Protein AF-A0A445FUH7-F1 (afdb_monomer)

Sequence (265 aa):
MLSCPNKAFVGMSVNPLSYDAVVILGDRCPAYLALNRFLNILQNVFLHDAFVTTLRKAEQFLWASSEMDSFRDMVKNLIEAQKWAEGIRGCVTKIELWLCHRDSNDKKVNLEFIDELLKFTPAPCNEPLYHKLKDYAEEARLLIQDIDTALSMSSNMSELELLYSKACGLPIYMKEIVVLNGLADFIPSLSPSGLWTAVASYGTPNGWAGEVEDFPTHIYVFLTRDRTHRVKVASHRPTSHPTGSPRVHPLPPPQATTTSTTVLK

Foldseek 3Di:
DDDDPDADAPPDDDDPVPDPDHDHDDDPPVVVVLLVVLVVQQADEDDLVVLVVSLVVLVVCVPDDPVCVVSVVSSVLSVVLNVLLVLLVVLVVLQVVCVVPVDLPRQAAELVSLCVSLVDVVRSGNYPSNVVSVVLSVVLVVLVVLLVVCVVVVHDLVSLVVSLVVQSVGSYDDVSNVVSVQVVQQPFDADPVNQKTKGKDFPDPPDDPDDPDPGWIWIWMATPPPRPPTDGFWIDDDDPDPDDDIRGDDRDPDDDDPPPPDDDD

Organism: Glycine soja (NCBI:txid3848)

Radius of gyration: 32.64 Å; Cα contacts (8 Å, |Δi|>4): 235; chains: 1; bounding box: 81×46×110 Å

pLDDT: mean 70.57, std 20.43, range [26.31, 97.12]

Solvent-accessible surface area (backbone atoms only — not comparable to full-atom values): 16415 Å² total; per-residue (Å²): 141,81,83,79,82,89,80,73,76,90,87,60,99,69,72,78,88,80,55,99,74,86,70,87,81,86,86,73,69,66,56,64,65,49,53,54,57,54,57,49,54,38,70,35,74,66,45,70,69,60,50,54,57,47,48,60,60,52,57,74,52,65,83,56,62,82,89,38,49,71,53,49,56,45,48,50,50,52,54,52,25,49,54,47,44,53,48,51,49,51,52,46,52,51,35,52,50,37,69,74,45,81,53,90,78,64,77,58,47,50,48,69,62,51,47,69,66,66,69,50,83,74,61,71,40,37,44,85,60,50,64,60,47,48,53,56,50,50,56,53,50,53,50,51,51,53,50,53,47,38,64,72,68,65,55,56,68,70,60,52,52,52,52,44,53,53,52,71,71,44,46,52,41,58,74,64,56,56,57,49,47,56,56,57,45,46,60,57,48,61,41,98,82,61,54,34,29,34,30,56,40,70,77,54,98,82,66,87,90,84,72,98,64,88,68,46,43,27,33,34,34,22,34,53,90,78,62,46,76,72,39,80,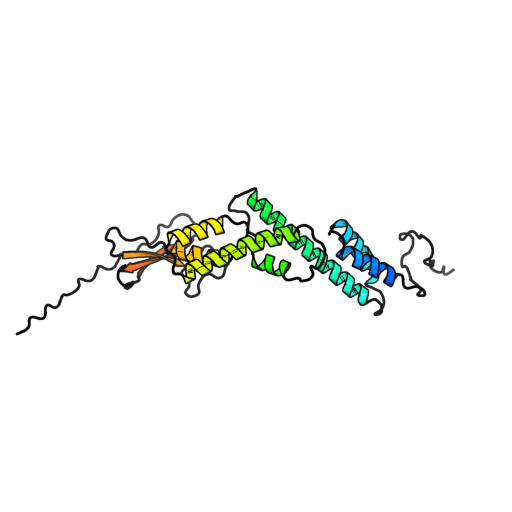34,35,53,48,67,84,60,103,57,101,78,77,80,73,62,74,56,85,78,80,78,82,77,78,80,79,78,78,79,80,79,87,128

Structure (mmCIF, N/CA/C/O backbone):
data_AF-A0A445FUH7-F1
#
_entry.id   AF-A0A445FUH7-F1
#
loop_
_atom_site.group_PDB
_atom_site.id
_atom_site.type_symbol
_atom_site.label_atom_id
_atom_site.label_alt_id
_atom_site.label_comp_id
_atom_site.label_asym_id
_atom_site.label_entity_id
_atom_site.label_seq_id
_atom_site.pdbx_PDB_ins_code
_atom_site.Cartn_x
_atom_site.Cartn_y
_atom_site.Cartn_z
_atom_site.occupancy
_atom_site.B_iso_or_equiv
_atom_site.auth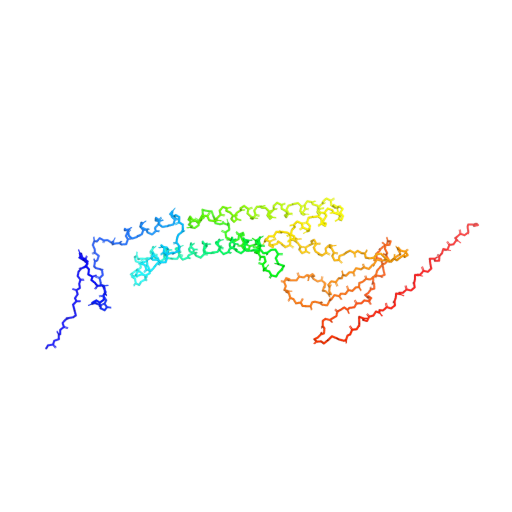_seq_id
_atom_site.auth_comp_id
_atom_site.auth_asym_id
_atom_site.auth_atom_id
_atom_site.pdbx_PDB_model_num
ATOM 1 N N . MET A 1 1 ? 55.354 -8.169 -38.298 1.00 32.78 1 MET A N 1
ATOM 2 C CA . MET A 1 1 ? 53.910 -8.478 -38.300 1.00 32.78 1 MET A CA 1
ATOM 3 C C . MET A 1 1 ? 53.320 -7.983 -36.991 1.00 32.78 1 MET A C 1
ATOM 5 O O . MET A 1 1 ? 53.538 -8.615 -35.971 1.00 32.78 1 MET A O 1
ATOM 9 N N . LEU A 1 2 ? 52.635 -6.843 -36.999 1.00 26.45 2 LEU A N 1
ATOM 10 C CA . LEU A 1 2 ? 51.754 -6.424 -35.908 1.00 26.45 2 LEU A CA 1
ATOM 11 C C . LEU A 1 2 ? 50.401 -6.183 -36.570 1.00 26.45 2 LEU A C 1
ATOM 13 O O . LEU A 1 2 ? 50.238 -5.232 -37.330 1.00 26.45 2 LEU A O 1
ATOM 17 N N . SER A 1 3 ? 49.503 -7.152 -36.408 1.00 26.31 3 SER A N 1
ATOM 18 C CA . SER A 1 3 ? 48.167 -7.135 -36.996 1.00 26.31 3 SER A CA 1
ATOM 19 C C . SER A 1 3 ? 47.329 -6.089 -36.269 1.00 26.31 3 SER A C 1
ATOM 21 O O . SER A 1 3 ? 47.152 -6.177 -35.056 1.00 26.31 3 SER A O 1
ATOM 23 N N . CYS A 1 4 ? 46.826 -5.094 -36.996 1.00 29.64 4 CYS A N 1
ATOM 24 C CA . CYS A 1 4 ? 45.852 -4.141 -36.473 1.00 29.64 4 CYS A CA 1
ATOM 25 C C . CYS A 1 4 ? 44.574 -4.885 -36.030 1.00 29.64 4 CYS A C 1
ATOM 27 O O . CYS A 1 4 ? 44.131 -5.777 -36.757 1.00 29.64 4 CYS A O 1
ATOM 29 N N . PRO A 1 5 ? 43.951 -4.533 -34.889 1.00 38.66 5 PRO A N 1
ATOM 30 C CA . PRO A 1 5 ? 42.655 -5.089 -34.521 1.00 38.66 5 PRO A CA 1
ATOM 31 C C . PRO A 1 5 ? 41.564 -4.556 -35.460 1.00 38.66 5 PRO A C 1
ATOM 33 O O . PRO A 1 5 ? 41.545 -3.372 -35.814 1.00 38.66 5 PRO A O 1
ATOM 36 N N . ASN A 1 6 ? 40.665 -5.449 -35.876 1.00 33.75 6 ASN A N 1
ATOM 37 C CA . ASN A 1 6 ? 39.559 -5.164 -36.787 1.00 33.75 6 ASN A CA 1
ATOM 38 C C . ASN A 1 6 ? 38.619 -4.104 -36.186 1.00 33.75 6 ASN A C 1
ATOM 40 O O . ASN A 1 6 ? 37.948 -4.361 -35.189 1.00 33.75 6 ASN A O 1
ATOM 44 N N . LYS A 1 7 ? 38.544 -2.921 -36.805 1.00 36.75 7 LYS A N 1
ATOM 45 C CA . LYS A 1 7 ? 37.578 -1.865 -36.459 1.00 36.75 7 LYS A CA 1
ATOM 46 C C . LYS A 1 7 ? 36.356 -1.980 -37.372 1.00 36.75 7 LYS A C 1
ATOM 48 O O . LYS A 1 7 ? 36.509 -1.961 -38.591 1.00 36.75 7 LYS A O 1
ATOM 53 N N . ALA A 1 8 ? 35.159 -2.085 -36.797 1.00 39.78 8 ALA A N 1
ATOM 54 C CA . ALA A 1 8 ? 33.901 -2.088 -37.545 1.00 39.78 8 ALA A CA 1
ATOM 55 C C . ALA A 1 8 ? 33.258 -0.690 -37.570 1.00 39.78 8 ALA A C 1
ATOM 57 O O . ALA A 1 8 ? 33.237 0.011 -36.560 1.00 39.78 8 ALA A O 1
ATOM 58 N N . PHE A 1 9 ? 32.708 -0.313 -38.726 1.00 34.84 9 PHE A N 1
ATOM 59 C CA . PHE A 1 9 ? 31.889 0.884 -38.927 1.00 34.84 9 PHE A CA 1
ATOM 60 C C . PHE A 1 9 ? 30.408 0.527 -38.735 1.00 34.84 9 PHE A C 1
ATOM 62 O O . PHE A 1 9 ? 29.899 -0.388 -39.386 1.00 34.84 9 PHE A O 1
ATOM 69 N N . VAL A 1 10 ? 29.689 1.243 -37.867 1.00 42.12 10 VAL A N 1
ATOM 70 C CA . VAL A 1 10 ? 28.257 0.989 -37.638 1.00 42.12 10 VAL A CA 1
ATOM 71 C C . VAL A 1 10 ? 27.417 1.704 -38.700 1.00 42.12 10 VAL A C 1
ATOM 73 O O . VAL A 1 10 ? 27.041 2.862 -38.560 1.00 42.12 10 VAL A O 1
ATOM 76 N N . GLY A 1 11 ? 27.126 0.961 -39.767 1.00 33.16 11 GLY A N 1
ATOM 77 C CA . GLY A 1 11 ? 26.044 1.199 -40.732 1.00 33.16 11 GLY A CA 1
ATOM 78 C C . GLY A 1 11 ? 25.427 -0.104 -41.267 1.00 33.16 11 GLY A C 1
ATOM 79 O O . GLY A 1 11 ? 24.515 -0.068 -42.086 1.00 33.16 11 GLY A O 1
ATOM 80 N N . MET A 1 12 ? 25.903 -1.264 -40.804 1.00 32.22 12 MET A N 1
ATOM 81 C CA . MET A 1 12 ? 25.420 -2.587 -41.200 1.00 32.22 12 MET A CA 1
ATOM 82 C C . MET A 1 12 ? 25.186 -3.443 -39.953 1.00 32.22 12 MET A C 1
ATOM 84 O O . MET A 1 12 ? 25.828 -3.237 -38.927 1.00 32.22 12 MET A O 1
ATOM 88 N N . SER A 1 13 ? 24.240 -4.379 -40.030 1.00 39.88 13 SER A N 1
ATOM 89 C CA . SER A 1 13 ? 23.988 -5.389 -38.998 1.00 39.88 13 SER A CA 1
ATOM 90 C C . SER A 1 13 ? 25.266 -6.202 -38.763 1.00 39.88 13 SER A C 1
ATOM 92 O O . SER A 1 13 ? 25.654 -6.997 -39.615 1.00 39.88 13 SER A O 1
ATOM 94 N N . VAL A 1 14 ? 25.951 -5.964 -37.642 1.00 46.69 14 VAL A N 1
ATOM 95 C CA . VAL A 1 14 ? 27.158 -6.706 -37.252 1.00 46.69 14 VAL A CA 1
ATOM 96 C C . VAL A 1 14 ? 26.865 -7.536 -36.012 1.00 46.69 14 VAL A C 1
ATOM 98 O O . VAL A 1 14 ? 26.220 -7.064 -35.076 1.00 46.69 14 VAL A O 1
ATOM 101 N N . ASN A 1 15 ? 27.333 -8.784 -36.024 1.00 43.91 15 ASN A N 1
ATOM 102 C CA . ASN A 1 15 ? 27.170 -9.728 -34.929 1.00 43.91 15 ASN A CA 1
ATOM 103 C C . ASN A 1 15 ? 28.066 -9.299 -33.744 1.00 43.91 15 ASN A C 1
ATOM 105 O O . ASN A 1 15 ? 29.285 -9.266 -33.899 1.00 43.91 15 ASN A O 1
ATOM 109 N N . PRO A 1 16 ? 27.512 -8.955 -32.570 1.00 45.50 16 PRO A N 1
ATOM 110 C CA . PRO A 1 16 ? 28.278 -8.367 -31.468 1.00 45.50 16 PRO A CA 1
ATOM 111 C C . PRO A 1 16 ? 29.260 -9.333 -30.781 1.00 45.50 16 PRO A C 1
ATOM 113 O O . PRO A 1 16 ? 30.048 -8.897 -29.953 1.00 45.50 16 PRO A O 1
ATOM 116 N N . LEU A 1 17 ? 29.252 -10.626 -31.128 1.00 45.75 17 LEU A N 1
ATOM 117 C CA . LEU A 1 17 ? 30.172 -11.632 -30.580 1.00 45.75 17 LEU A CA 1
ATOM 118 C C . LEU A 1 17 ? 31.562 -11.649 -31.242 1.00 45.75 17 LEU A C 1
ATOM 120 O O . LEU A 1 17 ? 32.430 -12.393 -30.797 1.00 45.75 17 LEU A O 1
ATOM 124 N N . SER A 1 18 ? 31.787 -10.881 -32.312 1.00 45.84 18 SER A N 1
ATOM 125 C CA . SER A 1 18 ? 33.052 -10.907 -33.065 1.00 45.84 18 SER A CA 1
ATOM 126 C C . SER A 1 18 ? 34.038 -9.788 -32.713 1.00 45.84 18 SER A C 1
ATOM 128 O O . SER A 1 18 ? 35.056 -9.662 -33.393 1.00 45.84 18 SER A O 1
ATOM 130 N N . TYR A 1 19 ? 33.747 -8.955 -31.707 1.00 53.31 19 TYR A N 1
ATOM 131 C CA . TYR A 1 19 ? 34.574 -7.794 -31.362 1.00 53.31 19 TYR A CA 1
ATOM 132 C C . TYR A 1 19 ? 34.666 -7.580 -29.850 1.00 53.31 19 TYR A C 1
ATOM 134 O O . TYR A 1 19 ? 33.660 -7.659 -29.150 1.00 53.31 19 TYR A O 1
ATOM 142 N N . ASP A 1 20 ? 35.861 -7.220 -29.375 1.00 44.16 20 ASP A N 1
ATOM 143 C CA . ASP A 1 20 ? 36.126 -6.927 -27.958 1.00 44.16 20 ASP A CA 1
ATOM 144 C C . ASP A 1 20 ? 35.637 -5.529 -27.529 1.00 44.16 20 ASP A C 1
ATOM 146 O O . ASP A 1 20 ? 35.441 -5.268 -26.344 1.00 44.16 20 ASP A O 1
ATOM 150 N N . ALA A 1 21 ? 35.433 -4.612 -28.485 1.00 40.56 21 ALA A N 1
ATOM 151 C CA . ALA A 1 21 ? 34.893 -3.274 -28.243 1.00 40.56 21 ALA A CA 1
ATOM 152 C C . ALA A 1 21 ? 34.224 -2.692 -29.501 1.00 40.56 21 ALA A C 1
ATOM 154 O O . ALA A 1 21 ? 34.712 -2.867 -30.619 1.00 40.56 21 ALA A O 1
ATOM 155 N N . VAL A 1 22 ? 33.132 -1.942 -29.312 1.00 47.84 22 VAL A N 1
ATOM 156 C CA . VAL A 1 22 ? 32.422 -1.212 -30.376 1.00 47.84 22 VAL A CA 1
ATOM 157 C C . VAL A 1 22 ? 32.612 0.289 -30.161 1.00 47.84 22 VAL A C 1
ATOM 159 O O . VAL A 1 22 ? 32.253 0.817 -29.112 1.00 47.84 22 VAL A O 1
ATOM 162 N N . VAL A 1 23 ? 33.171 0.985 -31.156 1.00 46.88 23 VAL A N 1
ATOM 163 C CA . VAL A 1 23 ? 33.372 2.443 -31.133 1.00 46.88 23 VAL A CA 1
ATOM 164 C C . VAL A 1 23 ? 32.327 3.099 -32.033 1.00 46.88 23 VAL A C 1
ATOM 166 O O . VAL A 1 23 ? 32.324 2.877 -33.242 1.00 46.88 23 VAL A O 1
ATOM 169 N N . ILE A 1 24 ? 31.439 3.909 -31.455 1.00 51.75 24 ILE A N 1
ATOM 170 C CA . ILE A 1 24 ? 30.448 4.690 -32.207 1.00 51.75 24 ILE A CA 1
ATOM 171 C C . ILE A 1 24 ? 31.088 6.038 -32.558 1.00 51.75 24 ILE A C 1
ATOM 173 O O . ILE A 1 24 ? 31.272 6.881 -31.684 1.00 51.75 24 ILE A O 1
ATOM 177 N N . LEU A 1 25 ? 31.453 6.235 -33.827 1.00 42.78 25 LEU A N 1
ATOM 178 C CA . LEU A 1 25 ? 31.923 7.530 -34.329 1.00 42.78 25 LEU A CA 1
ATOM 179 C C . LEU A 1 25 ? 30.712 8.408 -34.664 1.00 42.78 25 LEU A C 1
ATOM 181 O O . LEU A 1 25 ? 29.823 8.001 -35.413 1.00 42.78 25 LEU A O 1
ATOM 185 N N . GLY A 1 26 ? 30.655 9.578 -34.030 1.00 49.84 26 GLY A N 1
ATOM 186 C CA . GLY A 1 26 ? 29.539 10.509 -34.104 1.00 49.84 26 GLY A CA 1
ATOM 187 C C . GLY A 1 26 ? 29.426 11.174 -35.470 1.00 49.84 26 GLY A C 1
ATOM 188 O O . GLY A 1 26 ? 30.373 11.793 -35.930 1.00 49.84 26 GLY A O 1
ATOM 189 N N . ASP A 1 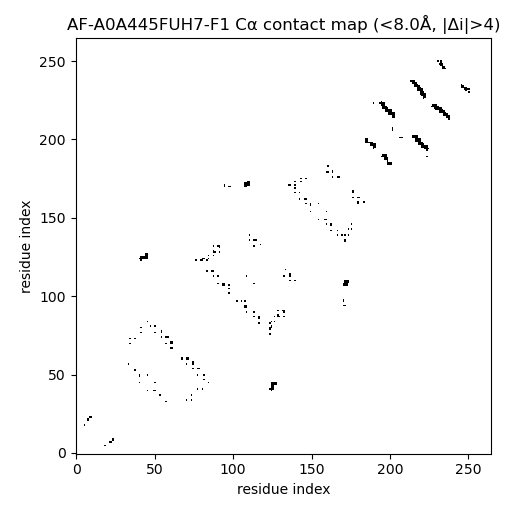27 ? 28.245 11.046 -36.072 1.00 42.41 27 ASP A N 1
ATOM 190 C CA . ASP A 1 27 ? 27.716 12.046 -37.015 1.00 42.41 27 ASP A CA 1
ATOM 191 C C . ASP A 1 27 ? 26.183 11.987 -37.176 1.00 42.41 27 ASP A C 1
ATOM 193 O O . ASP A 1 27 ? 25.562 12.889 -37.729 1.00 42.41 27 ASP A O 1
ATOM 197 N N . ARG A 1 28 ? 25.513 10.974 -36.610 1.00 45.31 28 ARG A N 1
ATOM 198 C CA . ARG A 1 28 ? 24.076 11.016 -36.293 1.00 45.31 28 ARG A CA 1
ATOM 199 C C . ARG A 1 28 ? 23.865 10.286 -34.986 1.00 45.31 28 ARG A C 1
ATOM 201 O O . ARG A 1 28 ? 23.965 9.066 -34.970 1.00 45.31 28 ARG A O 1
ATOM 208 N N . CYS A 1 29 ? 23.635 11.015 -33.898 1.00 49.25 29 CYS A N 1
ATOM 209 C CA . CYS A 1 29 ? 23.605 10.429 -32.563 1.00 49.25 29 CYS A CA 1
ATOM 210 C C . CYS A 1 29 ? 22.457 9.397 -32.465 1.00 49.25 29 CYS A C 1
ATOM 212 O O . CYS A 1 29 ? 21.291 9.799 -32.401 1.00 49.25 29 CYS A O 1
ATOM 214 N N . PRO A 1 30 ? 22.740 8.074 -32.435 1.00 57.22 30 PRO A N 1
ATOM 215 C CA . PRO A 1 30 ? 21.715 7.032 -32.275 1.00 57.22 30 PRO A CA 1
ATOM 216 C C . PRO A 1 30 ? 20.956 7.186 -30.948 1.00 57.22 30 PRO A C 1
ATOM 218 O O . PRO A 1 30 ? 19.861 6.652 -30.773 1.00 57.22 30 PRO A O 1
ATOM 221 N N . ALA A 1 31 ? 21.545 7.970 -30.045 1.00 56.84 31 ALA A N 1
ATOM 222 C CA . ALA A 1 31 ? 21.023 8.406 -28.773 1.00 56.84 31 ALA A CA 1
ATOM 223 C C . ALA A 1 31 ? 19.614 9.019 -28.890 1.00 56.84 31 ALA A C 1
ATOM 225 O O . ALA A 1 31 ? 18.682 8.516 -28.285 1.00 56.84 31 ALA A O 1
ATOM 226 N N . TYR A 1 32 ? 19.359 10.027 -29.726 1.00 60.41 32 TYR A N 1
ATOM 227 C CA . TYR A 1 32 ? 18.033 10.675 -29.717 1.00 60.41 32 TYR A CA 1
ATOM 228 C C . TYR A 1 32 ? 16.876 9.718 -30.085 1.00 60.41 32 TYR A C 1
ATOM 230 O O . TYR A 1 32 ? 15.802 9.743 -29.483 1.00 60.41 32 TYR A O 1
ATOM 238 N N . LEU A 1 33 ? 17.108 8.809 -31.037 1.00 61.94 33 LEU A N 1
ATOM 239 C CA . LEU A 1 33 ? 16.122 7.793 -31.419 1.00 61.94 33 LEU A CA 1
ATOM 240 C C . LEU A 1 33 ? 15.939 6.720 -30.340 1.00 61.94 33 LEU A C 1
ATOM 242 O O . LEU A 1 33 ? 14.825 6.229 -30.146 1.00 61.94 33 LEU A O 1
ATOM 246 N N . ALA A 1 34 ? 17.012 6.354 -29.638 1.00 66.00 34 ALA A N 1
ATOM 247 C CA . ALA A 1 34 ? 16.931 5.453 -28.498 1.00 66.00 34 ALA A CA 1
ATOM 248 C C . ALA A 1 34 ? 16.160 6.115 -27.340 1.00 66.00 34 ALA A C 1
ATOM 250 O O . ALA A 1 34 ? 15.223 5.512 -26.825 1.00 66.00 34 ALA A O 1
ATOM 251 N N . LEU A 1 35 ? 16.447 7.386 -27.043 1.00 67.25 35 LEU A N 1
ATOM 252 C CA . LEU A 1 35 ? 15.776 8.217 -26.037 1.00 67.25 35 LEU A CA 1
ATOM 253 C C . LEU A 1 35 ? 14.253 8.249 -26.246 1.00 67.25 35 LEU A C 1
ATOM 255 O O . LEU A 1 35 ? 13.487 8.013 -25.316 1.00 67.25 35 LEU A O 1
ATOM 259 N N . ASN A 1 36 ? 13.799 8.458 -27.485 1.00 68.81 36 ASN A N 1
ATOM 260 C CA . ASN A 1 36 ? 12.369 8.487 -27.797 1.00 68.81 36 ASN A CA 1
ATOM 261 C C . ASN A 1 36 ? 11.694 7.112 -27.610 1.00 68.81 36 ASN A C 1
ATOM 263 O O . ASN A 1 36 ? 10.582 7.012 -27.095 1.00 68.81 36 ASN A O 1
ATOM 267 N N . ARG A 1 37 ? 12.381 6.019 -27.974 1.00 71.06 37 ARG A N 1
ATOM 268 C CA . ARG A 1 37 ? 11.881 4.654 -27.726 1.00 71.06 37 ARG A CA 1
ATOM 269 C C . ARG A 1 37 ? 11.769 4.344 -26.235 1.00 71.06 37 ARG A C 1
ATOM 271 O O . ARG A 1 37 ? 10.839 3.650 -25.836 1.00 71.06 37 ARG A O 1
ATOM 278 N N . PHE A 1 38 ? 12.691 4.863 -25.433 1.00 74.56 38 PHE A N 1
ATOM 279 C CA . PHE A 1 38 ? 12.685 4.705 -23.985 1.00 74.56 38 PHE A CA 1
ATOM 280 C C . PHE A 1 38 ? 11.565 5.503 -23.315 1.00 74.56 38 PHE A C 1
ATOM 282 O O . PHE A 1 38 ? 10.861 4.950 -22.481 1.00 74.56 38 PHE A O 1
ATOM 289 N N . LEU A 1 39 ? 11.308 6.748 -23.723 1.00 76.56 39 LEU A N 1
ATOM 290 C CA . LEU A 1 39 ? 10.160 7.512 -23.211 1.00 76.56 39 LEU A CA 1
ATOM 291 C C . LEU A 1 39 ? 8.823 6.846 -23.554 1.00 76.56 39 LEU A C 1
ATOM 293 O O . LEU A 1 39 ? 7.909 6.825 -22.732 1.00 76.56 39 LEU A O 1
ATOM 297 N N . ASN A 1 40 ? 8.729 6.241 -24.739 1.00 82.50 40 ASN A N 1
ATOM 298 C CA . ASN A 1 40 ? 7.522 5.543 -25.168 1.00 82.50 40 ASN A CA 1
ATOM 299 C C . ASN A 1 40 ? 7.189 4.336 -24.267 1.00 82.50 40 ASN A C 1
ATOM 301 O O . ASN A 1 40 ? 6.020 4.011 -24.079 1.00 82.50 40 ASN A O 1
ATOM 305 N N . ILE A 1 41 ? 8.183 3.671 -23.658 1.00 86.06 41 ILE A N 1
ATOM 306 C CA . ILE A 1 41 ? 7.894 2.521 -22.785 1.00 86.06 41 ILE A CA 1
ATOM 307 C C . ILE A 1 41 ? 7.205 2.917 -21.479 1.00 86.06 41 ILE A C 1
ATOM 309 O O . ILE A 1 41 ? 6.425 2.131 -20.956 1.00 86.06 41 ILE A O 1
ATOM 313 N N . LEU A 1 42 ? 7.455 4.132 -20.980 1.00 84.12 42 LEU A N 1
ATOM 314 C CA . LEU A 1 42 ? 6.806 4.650 -19.774 1.00 84.12 42 LEU A CA 1
ATOM 315 C C . LEU A 1 42 ? 5.322 4.967 -20.020 1.00 84.12 42 LEU A C 1
ATOM 317 O O . LEU A 1 42 ? 4.513 4.882 -19.099 1.00 84.12 42 LEU A O 1
ATOM 321 N N . GLN A 1 43 ? 4.970 5.312 -21.263 1.00 84.19 43 GLN A N 1
ATOM 322 C CA . GLN A 1 43 ? 3.598 5.619 -21.682 1.00 84.19 43 GLN A CA 1
ATOM 323 C C . GLN A 1 43 ? 2.778 4.355 -21.988 1.00 84.19 43 GLN A C 1
ATOM 325 O O . GLN A 1 43 ? 1.559 4.334 -21.802 1.00 84.19 43 GLN A O 1
ATOM 330 N N . ASN A 1 44 ? 3.441 3.290 -22.442 1.00 86.88 44 ASN A N 1
ATOM 331 C CA . ASN A 1 44 ? 2.810 2.001 -22.708 1.00 86.88 44 ASN A CA 1
ATOM 332 C C . ASN A 1 44 ? 2.509 1.231 -21.421 1.00 86.88 44 ASN A C 1
ATOM 334 O O . ASN A 1 44 ? 3.169 1.421 -20.402 1.00 86.88 44 ASN A O 1
ATOM 338 N N . VAL A 1 45 ? 1.537 0.317 -21.503 1.00 89.06 45 VAL A N 1
ATOM 339 C CA . VAL A 1 45 ? 1.197 -0.608 -20.412 1.00 89.06 45 VAL A CA 1
ATOM 340 C C . VAL A 1 45 ? 2.459 -1.313 -19.914 1.00 89.06 45 VAL A C 1
ATOM 342 O O . VAL A 1 45 ? 3.236 -1.851 -20.709 1.00 89.06 45 VAL A O 1
ATOM 345 N N . PHE A 1 46 ? 2.653 -1.315 -18.598 1.00 90.38 46 PHE A N 1
ATOM 346 C CA . PHE A 1 46 ? 3.817 -1.904 -17.960 1.00 90.38 46 PHE A CA 1
ATOM 347 C C . PHE A 1 46 ? 3.879 -3.412 -18.217 1.00 90.38 46 PHE A C 1
ATOM 349 O O . PHE A 1 46 ? 2.981 -4.178 -17.860 1.00 90.38 46 PHE A O 1
ATOM 356 N N . LEU A 1 47 ? 4.993 -3.839 -18.807 1.00 88.06 47 LEU A N 1
ATOM 357 C CA . LEU A 1 47 ? 5.344 -5.235 -19.027 1.00 88.06 47 LEU A CA 1
ATOM 358 C C . LEU A 1 47 ? 6.778 -5.440 -18.542 1.00 88.06 47 LEU A C 1
ATOM 360 O O . LEU A 1 47 ? 7.701 -4.825 -19.080 1.00 88.06 47 LEU A O 1
ATOM 364 N N . HIS A 1 48 ? 6.965 -6.314 -17.550 1.00 88.06 48 HIS A N 1
ATOM 365 C CA . HIS A 1 48 ? 8.265 -6.538 -16.907 1.00 88.06 48 HIS A CA 1
ATOM 366 C C . HIS A 1 48 ? 9.361 -6.878 -17.931 1.00 88.06 48 HIS A C 1
ATOM 368 O O . HIS A 1 48 ? 10.381 -6.194 -17.993 1.00 88.06 48 HIS A O 1
ATOM 374 N N . ASP A 1 49 ? 9.115 -7.843 -18.821 1.00 88.50 49 ASP A N 1
ATOM 375 C CA . ASP A 1 49 ? 10.092 -8.254 -19.841 1.00 88.50 49 ASP A CA 1
ATOM 376 C C . ASP A 1 49 ? 10.453 -7.122 -20.809 1.00 88.50 49 ASP A C 1
ATOM 378 O O . ASP A 1 49 ? 11.607 -6.993 -21.237 1.00 88.50 49 ASP A O 1
ATOM 382 N N . ALA A 1 50 ? 9.475 -6.274 -21.146 1.00 86.12 50 ALA A N 1
ATOM 383 C CA . ALA A 1 50 ? 9.697 -5.124 -22.010 1.00 86.12 50 ALA A CA 1
ATOM 384 C C . ALA A 1 50 ? 10.583 -4.087 -21.306 1.00 86.12 50 ALA A C 1
ATOM 386 O O . ALA A 1 50 ? 11.530 -3.595 -21.924 1.00 86.12 50 ALA A O 1
ATOM 387 N N . PHE A 1 51 ? 10.338 -3.809 -20.020 1.00 85.94 51 PHE A N 1
ATOM 388 C CA . PHE A 1 51 ? 11.169 -2.924 -19.197 1.00 85.94 51 PHE A CA 1
ATOM 389 C C . PHE A 1 51 ? 12.590 -3.467 -19.036 1.00 85.94 51 PHE A C 1
ATOM 391 O O . PHE A 1 51 ? 13.537 -2.746 -19.333 1.00 85.94 51 PHE A O 1
ATOM 398 N N . VAL A 1 52 ? 12.759 -4.743 -18.678 1.00 86.06 52 VAL A N 1
ATOM 399 C CA . VAL A 1 52 ? 14.076 -5.387 -18.516 1.00 86.06 52 VAL A CA 1
ATOM 400 C C . VAL A 1 52 ? 14.878 -5.363 -19.817 1.00 86.06 52 VAL A C 1
ATOM 402 O O . VAL A 1 52 ? 16.057 -5.004 -19.831 1.00 86.06 52 VAL A O 1
ATOM 405 N N . THR A 1 53 ? 14.243 -5.703 -20.940 1.00 86.19 53 THR A N 1
ATOM 406 C CA . THR A 1 53 ? 14.896 -5.672 -22.259 1.00 86.19 53 THR A CA 1
ATOM 407 C C . THR A 1 53 ? 15.341 -4.259 -22.627 1.00 86.19 53 THR A C 1
ATOM 409 O O . THR A 1 53 ? 16.385 -4.057 -23.248 1.00 86.19 53 THR A O 1
ATOM 412 N N . THR A 1 54 ? 14.529 -3.277 -22.260 1.00 83.56 54 THR A N 1
ATOM 413 C CA . THR A 1 54 ? 14.743 -1.868 -22.568 1.00 83.56 54 THR A CA 1
ATOM 414 C C . THR A 1 54 ? 15.830 -1.263 -21.683 1.00 83.56 54 THR A C 1
ATOM 416 O O . THR A 1 54 ? 16.741 -0.626 -22.206 1.00 83.56 54 THR A O 1
ATOM 419 N N . LEU A 1 55 ? 15.826 -1.567 -20.386 1.00 84.00 55 LEU A N 1
ATOM 420 C CA . LEU A 1 55 ? 16.895 -1.234 -19.446 1.00 84.00 55 LEU A CA 1
ATOM 421 C C . LEU A 1 55 ? 18.239 -1.796 -19.899 1.00 84.00 55 LEU A C 1
ATOM 423 O O . LEU A 1 55 ? 19.186 -1.034 -20.048 1.00 84.00 55 LEU A O 1
ATOM 427 N N . ARG A 1 56 ? 18.306 -3.085 -20.254 1.00 83.31 56 ARG A N 1
ATOM 428 C CA . ARG A 1 56 ? 19.547 -3.706 -20.749 1.00 83.31 56 ARG A CA 1
ATOM 429 C C . ARG A 1 56 ? 20.110 -2.998 -21.983 1.00 83.31 56 ARG A C 1
ATOM 431 O O . ARG A 1 56 ? 21.322 -2.903 -22.145 1.00 83.31 56 ARG A O 1
ATOM 438 N N . LYS A 1 57 ? 19.240 -2.511 -22.875 1.00 80.12 57 LYS A N 1
ATOM 439 C CA . LYS A 1 57 ? 19.656 -1.712 -24.040 1.00 80.12 57 LYS A CA 1
ATOM 440 C C . LYS A 1 57 ? 20.146 -0.327 -23.624 1.00 80.12 57 LYS A C 1
ATOM 442 O O . LYS A 1 57 ? 21.106 0.161 -24.202 1.00 80.12 57 LYS A O 1
ATOM 447 N N . ALA A 1 58 ? 19.494 0.303 -22.650 1.00 76.44 58 ALA A N 1
ATOM 448 C CA . ALA A 1 58 ? 19.855 1.629 -22.161 1.00 76.44 58 ALA A CA 1
ATOM 449 C C . ALA A 1 58 ? 21.181 1.622 -21.372 1.00 76.44 58 ALA A C 1
ATOM 451 O O . ALA A 1 58 ? 21.998 2.526 -21.531 1.00 76.44 58 ALA A O 1
ATOM 452 N N . GLU A 1 59 ? 21.447 0.568 -20.599 1.00 79.56 59 GLU A N 1
ATOM 453 C CA . GLU A 1 59 ? 22.675 0.398 -19.810 1.00 79.56 59 GLU A CA 1
ATOM 454 C C . GLU A 1 59 ? 23.951 0.371 -20.664 1.00 79.56 59 GLU A C 1
ATOM 456 O O . GLU A 1 59 ? 25.014 0.788 -20.206 1.00 79.56 59 GLU A O 1
ATOM 461 N N . GLN A 1 60 ? 23.855 -0.039 -21.933 1.00 75.19 60 GLN A N 1
ATOM 462 C CA . GLN A 1 60 ? 24.985 -0.034 -22.872 1.00 75.19 60 GLN A CA 1
ATOM 463 C C . GLN A 1 60 ? 25.557 1.372 -23.111 1.00 75.19 60 GLN A C 1
ATOM 465 O O . GLN A 1 60 ? 26.710 1.505 -23.515 1.00 75.19 60 GLN A O 1
ATOM 470 N N . PHE A 1 61 ? 24.780 2.422 -22.827 1.00 71.88 61 PHE A N 1
ATOM 471 C CA . PHE A 1 61 ? 25.178 3.817 -23.011 1.00 71.88 61 PHE A CA 1
ATOM 472 C C . PHE A 1 61 ? 25.733 4.469 -21.732 1.00 71.88 61 PHE A C 1
ATOM 474 O O . PHE A 1 61 ? 26.180 5.614 -21.782 1.00 71.88 61 PHE A O 1
ATOM 481 N N . LEU A 1 62 ? 25.768 3.755 -20.598 1.00 70.56 62 LEU A N 1
ATOM 482 C CA . LEU A 1 62 ? 26.217 4.302 -19.309 1.00 70.56 62 LEU A CA 1
ATOM 483 C C . LEU A 1 62 ? 27.710 4.656 -19.267 1.00 70.56 62 LEU A C 1
ATOM 485 O O . LEU A 1 62 ? 28.113 5.473 -18.451 1.00 70.56 62 LEU A O 1
ATOM 489 N N . TRP A 1 63 ? 28.550 4.083 -20.124 1.00 70.12 63 TRP A N 1
ATOM 490 C CA . TRP A 1 63 ? 30.004 4.324 -20.097 1.00 70.12 63 TRP A CA 1
ATOM 491 C C . TRP A 1 63 ? 30.466 5.424 -21.060 1.00 70.12 63 TRP A C 1
ATOM 493 O O . TRP A 1 63 ? 31.662 5.669 -21.196 1.00 70.12 63 TRP A O 1
ATOM 503 N N . ALA A 1 64 ? 29.531 6.074 -21.751 1.00 67.50 64 ALA A N 1
ATOM 504 C CA . ALA A 1 64 ? 29.828 7.110 -22.730 1.00 67.50 64 ALA A CA 1
ATOM 505 C C . ALA A 1 64 ? 30.178 8.462 -22.071 1.00 67.50 64 ALA A C 1
ATOM 507 O O . ALA A 1 64 ? 30.146 8.596 -20.846 1.00 67.50 64 ALA A O 1
ATOM 508 N N . SER A 1 65 ? 30.555 9.457 -22.883 1.00 69.31 65 SER A N 1
ATOM 509 C CA . SER A 1 65 ? 30.940 10.804 -22.429 1.00 69.31 65 SER A CA 1
ATOM 510 C C . SER A 1 65 ? 29.816 11.516 -21.654 1.00 69.31 65 SER A C 1
ATOM 512 O O . SER A 1 65 ? 28.672 11.061 -21.612 1.00 69.31 65 SER A O 1
ATOM 514 N N . SER A 1 66 ? 30.128 12.663 -21.043 1.00 69.94 66 SER A N 1
ATOM 515 C CA . SER A 1 66 ? 29.159 13.518 -20.328 1.00 69.94 66 SER A CA 1
ATOM 516 C C . SER A 1 66 ? 27.987 13.998 -21.199 1.00 69.94 66 SER A C 1
ATOM 518 O O . SER A 1 66 ? 26.941 14.378 -20.691 1.00 69.94 66 SER A O 1
ATOM 520 N N . GLU A 1 67 ? 28.102 13.919 -22.526 1.00 67.25 67 GLU A N 1
ATOM 521 C CA . GLU A 1 67 ? 26.985 14.166 -23.451 1.00 67.25 67 GLU A CA 1
ATOM 522 C C . GLU A 1 67 ? 25.825 13.163 -23.274 1.00 67.25 67 GLU A C 1
ATOM 524 O O . GLU A 1 67 ? 24.706 13.418 -23.719 1.00 67.25 67 GLU A O 1
ATOM 529 N N . MET A 1 68 ? 26.068 12.039 -22.590 1.00 72.31 68 MET A N 1
ATOM 530 C CA . MET A 1 68 ? 25.084 10.988 -22.322 1.00 72.31 68 MET A CA 1
ATOM 531 C C . MET A 1 68 ? 24.466 11.064 -20.920 1.00 72.31 68 MET A C 1
ATOM 533 O O . MET A 1 68 ? 23.824 10.113 -20.483 1.00 72.31 68 MET A O 1
ATOM 537 N N . ASP A 1 69 ? 24.598 12.176 -20.197 1.00 79.56 69 ASP A N 1
ATOM 538 C CA . ASP A 1 69 ? 23.985 12.306 -18.865 1.00 79.56 69 ASP A CA 1
ATOM 539 C C . ASP A 1 69 ? 22.451 12.190 -18.916 1.00 79.56 69 ASP A C 1
ATOM 541 O O . ASP A 1 69 ? 21.854 11.509 -18.084 1.00 79.56 69 ASP A O 1
ATOM 545 N N . SER A 1 70 ? 21.824 12.680 -19.992 1.00 76.00 70 SER A N 1
ATOM 546 C CA . SER A 1 70 ? 20.391 12.467 -20.268 1.00 76.00 70 SER A CA 1
ATOM 547 C C . SER A 1 70 ? 19.987 10.985 -20.346 1.00 76.00 70 SER A C 1
ATOM 549 O O . SER A 1 70 ? 18.868 10.621 -19.980 1.00 76.00 70 SER A O 1
ATOM 551 N N . PHE A 1 71 ? 20.898 10.109 -20.780 1.00 77.31 71 PHE A N 1
ATOM 552 C CA . PHE A 1 71 ? 20.694 8.661 -20.780 1.00 77.31 71 PHE A CA 1
ATOM 553 C C . PHE A 1 71 ? 20.814 8.063 -19.387 1.00 77.31 71 PHE A C 1
ATOM 555 O O . PHE A 1 71 ? 20.047 7.163 -19.053 1.00 77.31 71 PHE A O 1
ATOM 562 N N . ARG A 1 72 ? 21.752 8.551 -18.571 1.00 82.88 72 ARG A N 1
ATOM 563 C CA . ARG A 1 72 ? 21.909 8.097 -17.181 1.00 82.88 72 ARG A CA 1
ATOM 564 C C . ARG A 1 72 ? 20.663 8.435 -16.368 1.00 82.88 72 ARG A C 1
ATOM 566 O O . ARG A 1 72 ? 20.135 7.560 -15.685 1.00 82.88 72 ARG A O 1
ATOM 573 N N . ASP A 1 73 ? 20.159 9.658 -16.513 1.00 83.44 73 ASP A N 1
ATOM 574 C CA . ASP A 1 73 ? 18.915 10.101 -15.876 1.00 83.44 73 ASP A CA 1
ATOM 575 C C . ASP A 1 73 ? 17.725 9.258 -16.337 1.00 83.44 73 ASP A C 1
ATOM 577 O O . ASP A 1 73 ? 16.887 8.840 -15.542 1.00 83.44 73 ASP A O 1
ATOM 581 N N . MET A 1 74 ? 17.678 8.924 -17.624 1.00 82.19 74 MET A N 1
ATOM 582 C CA . MET A 1 74 ? 16.637 8.062 -18.165 1.00 82.19 74 MET A CA 1
ATOM 583 C C . MET A 1 74 ? 16.707 6.622 -17.649 1.00 82.19 74 MET A C 1
ATOM 585 O O . MET A 1 74 ? 15.673 6.060 -17.296 1.00 82.19 74 MET A O 1
ATOM 589 N N . VAL A 1 75 ? 17.898 6.018 -17.590 1.00 85.19 75 VAL A N 1
ATOM 590 C CA . VAL A 1 75 ? 18.097 4.687 -16.993 1.00 85.19 75 VAL A CA 1
ATOM 591 C C . VAL A 1 75 ? 17.635 4.705 -15.540 1.00 85.19 75 VAL A C 1
ATOM 593 O O . VAL A 1 75 ? 16.898 3.814 -15.123 1.00 85.19 75 VAL A O 1
ATOM 596 N N . LYS A 1 76 ? 17.995 5.749 -14.788 1.00 88.50 76 LYS A N 1
ATOM 597 C CA . LYS A 1 76 ? 17.536 5.943 -13.413 1.00 88.50 76 LYS A CA 1
ATOM 598 C C . LYS A 1 76 ? 16.006 5.996 -13.329 1.00 88.50 76 LYS A C 1
ATOM 600 O O . LYS A 1 76 ? 15.429 5.244 -12.547 1.00 88.50 76 LYS A O 1
ATOM 605 N N . ASN A 1 77 ? 15.351 6.782 -14.183 1.00 87.94 77 ASN A N 1
ATOM 606 C CA . ASN A 1 77 ? 13.888 6.870 -14.238 1.00 87.94 77 ASN A CA 1
ATOM 607 C C . ASN A 1 77 ? 13.232 5.526 -14.589 1.00 87.94 77 ASN A C 1
ATOM 609 O O . ASN A 1 77 ? 12.214 5.169 -14.005 1.00 87.94 77 ASN A O 1
ATOM 613 N N . LEU A 1 78 ? 13.811 4.753 -15.516 1.00 88.06 78 LEU A N 1
ATOM 614 C CA . LEU A 1 78 ? 13.314 3.419 -15.869 1.00 88.06 78 LEU A CA 1
ATOM 615 C C . LEU A 1 78 ? 13.434 2.436 -14.697 1.00 88.06 78 LEU A C 1
ATOM 617 O O . LEU A 1 78 ? 12.507 1.665 -14.458 1.00 88.06 78 LEU A O 1
ATOM 621 N N . ILE A 1 79 ? 14.543 2.482 -13.952 1.00 89.62 79 ILE A N 1
ATOM 622 C CA . ILE A 1 79 ? 14.744 1.666 -12.745 1.00 89.62 79 ILE A CA 1
ATOM 623 C C . ILE A 1 79 ? 13.726 2.053 -11.667 1.00 89.62 79 ILE A C 1
ATOM 625 O O . ILE A 1 79 ? 13.136 1.179 -11.033 1.00 89.62 79 ILE A O 1
ATOM 629 N N . GLU A 1 80 ? 13.511 3.349 -11.444 1.00 92.81 80 GLU A N 1
ATOM 630 C CA . GLU A 1 80 ? 12.530 3.846 -10.475 1.00 92.81 80 GLU A CA 1
ATOM 631 C C . GLU A 1 80 ? 11.099 3.453 -10.870 1.00 92.81 80 GLU A C 1
ATOM 633 O O . GLU A 1 80 ? 10.360 2.933 -10.035 1.00 92.81 80 GLU A O 1
ATOM 638 N N . ALA A 1 81 ? 10.735 3.594 -12.147 1.00 92.50 81 ALA A N 1
ATOM 639 C CA . ALA A 1 81 ? 9.433 3.187 -12.667 1.00 92.50 81 ALA A CA 1
ATOM 640 C C . ALA A 1 81 ? 9.209 1.668 -12.582 1.00 92.50 81 ALA A C 1
ATOM 642 O O . ALA A 1 81 ? 8.117 1.231 -12.222 1.00 92.50 81 ALA A O 1
ATOM 643 N N . GLN A 1 82 ? 10.238 0.858 -12.858 1.00 93.06 82 GLN A N 1
ATOM 644 C CA . GLN A 1 82 ? 10.166 -0.594 -12.690 1.00 93.06 82 GLN A CA 1
ATOM 645 C C . GLN A 1 82 ? 9.920 -0.971 -11.227 1.00 93.06 82 GLN A C 1
ATOM 647 O O . GLN A 1 82 ? 8.984 -1.715 -10.939 1.00 93.06 82 GLN A O 1
ATOM 652 N N . LYS A 1 83 ? 10.729 -0.437 -10.303 1.00 94.44 83 LYS A N 1
ATOM 653 C CA . LYS A 1 83 ? 10.577 -0.691 -8.861 1.00 94.44 83 LYS A CA 1
ATOM 654 C C . LYS A 1 83 ? 9.197 -0.281 -8.364 1.00 94.44 83 LYS A C 1
ATOM 656 O O . LYS A 1 83 ? 8.595 -0.991 -7.563 1.00 94.44 83 LYS A O 1
ATOM 661 N N . TRP A 1 84 ? 8.697 0.852 -8.848 1.00 96.75 84 TRP A N 1
ATOM 662 C CA . TRP A 1 84 ? 7.363 1.331 -8.524 1.00 96.75 84 TRP A CA 1
ATOM 663 C C . TRP A 1 84 ? 6.279 0.354 -9.000 1.00 96.75 84 TRP A C 1
ATOM 665 O O . TRP A 1 84 ? 5.463 -0.076 -8.188 1.00 96.75 84 TRP A O 1
ATOM 675 N N . ALA A 1 85 ? 6.303 -0.069 -10.267 1.00 95.94 85 ALA A N 1
ATOM 676 C CA . ALA A 1 85 ? 5.310 -0.997 -10.816 1.00 95.94 85 ALA A CA 1
ATOM 677 C C . ALA A 1 85 ? 5.342 -2.376 -10.132 1.00 95.94 85 ALA A C 1
ATOM 679 O O . ALA A 1 85 ? 4.299 -2.953 -9.818 1.00 95.94 85 ALA A O 1
ATOM 680 N N . GLU A 1 86 ? 6.539 -2.885 -9.831 1.00 95.00 86 GLU A N 1
ATOM 681 C CA . GLU A 1 86 ? 6.718 -4.111 -9.047 1.00 95.00 86 GLU A CA 1
ATOM 682 C C . GLU A 1 86 ? 6.175 -3.957 -7.620 1.00 95.00 86 GLU A C 1
ATOM 684 O O . GLU A 1 86 ? 5.528 -4.872 -7.113 1.00 95.00 86 GLU A O 1
ATOM 689 N N . GLY A 1 87 ? 6.357 -2.785 -7.002 1.00 96.38 87 GLY A N 1
ATOM 690 C CA . GLY A 1 87 ? 5.758 -2.435 -5.714 1.00 96.38 87 GLY A CA 1
ATOM 691 C C . GLY A 1 87 ? 4.227 -2.458 -5.747 1.00 96.38 87 GLY A C 1
ATOM 692 O O . GLY A 1 87 ? 3.611 -3.113 -4.905 1.00 96.38 87 GLY A O 1
ATOM 693 N N . ILE A 1 88 ? 3.611 -1.818 -6.750 1.00 97.12 88 ILE A N 1
ATOM 694 C CA . ILE A 1 88 ? 2.150 -1.831 -6.954 1.00 97.12 88 ILE A CA 1
ATOM 695 C C . ILE A 1 88 ? 1.640 -3.271 -7.078 1.00 97.12 88 ILE A C 1
ATOM 697 O O . ILE A 1 88 ? 0.723 -3.681 -6.362 1.00 97.12 88 ILE A O 1
ATOM 701 N N . ARG A 1 89 ? 2.262 -4.065 -7.957 1.00 95.62 89 ARG A N 1
ATOM 702 C CA . ARG A 1 89 ? 1.877 -5.460 -8.204 1.00 95.62 89 ARG A CA 1
ATOM 703 C C . ARG A 1 89 ? 2.052 -6.334 -6.968 1.00 95.62 89 ARG A C 1
ATOM 705 O O . ARG A 1 89 ? 1.179 -7.149 -6.670 1.00 95.62 89 ARG A O 1
ATOM 712 N N . GLY A 1 90 ? 3.153 -6.157 -6.242 1.00 94.81 90 GLY A N 1
ATOM 713 C CA . GLY A 1 90 ? 3.421 -6.842 -4.981 1.00 94.81 90 GLY A CA 1
ATOM 714 C C . GLY A 1 90 ? 2.342 -6.568 -3.932 1.00 94.81 90 GLY A C 1
ATOM 715 O O . GLY A 1 90 ? 1.834 -7.511 -3.326 1.00 94.81 90 GLY A O 1
ATOM 716 N N . CYS A 1 91 ? 1.931 -5.306 -3.769 1.00 96.12 91 CYS A N 1
ATOM 717 C CA . CYS A 1 91 ? 0.832 -4.929 -2.876 1.00 96.12 91 CYS A CA 1
ATOM 718 C C . CYS A 1 91 ? -0.488 -5.592 -3.271 1.00 96.12 91 CYS A C 1
ATOM 720 O O . CYS A 1 91 ? -1.116 -6.230 -2.429 1.00 96.12 91 CYS A O 1
ATOM 722 N N . VAL A 1 92 ? -0.895 -5.478 -4.539 1.00 96.06 92 VAL A N 1
ATOM 723 C CA . VAL A 1 92 ? -2.173 -6.037 -5.012 1.00 96.06 92 VAL A CA 1
ATOM 724 C C . VAL A 1 92 ? -2.196 -7.554 -4.876 1.00 96.06 92 VAL A C 1
ATOM 726 O O . VAL A 1 92 ? -3.159 -8.094 -4.347 1.00 96.06 92 VAL A O 1
ATOM 729 N N . THR A 1 93 ? -1.113 -8.239 -5.249 1.00 93.38 93 THR A N 1
ATOM 730 C CA . THR A 1 93 ? -1.016 -9.703 -5.121 1.00 93.38 93 THR A CA 1
ATOM 731 C C . THR A 1 93 ? -1.151 -10.123 -3.660 1.00 93.38 93 THR A C 1
ATOM 733 O O . THR A 1 93 ? -1.883 -11.050 -3.338 1.00 93.38 93 THR A O 1
ATOM 736 N N . LYS A 1 94 ? -0.476 -9.415 -2.749 1.00 93.06 94 LYS A N 1
ATOM 737 C CA . LYS A 1 94 ? -0.529 -9.700 -1.315 1.00 93.06 94 LYS A CA 1
ATOM 738 C C . LYS A 1 94 ? -1.916 -9.432 -0.716 1.00 93.06 94 LYS A C 1
ATOM 740 O O . LYS A 1 94 ? -2.373 -10.214 0.111 1.00 93.06 94 LYS A O 1
ATOM 745 N N . ILE A 1 95 ? -2.591 -8.371 -1.157 1.00 93.69 95 ILE A N 1
ATOM 746 C CA . ILE A 1 95 ? -3.982 -8.073 -0.790 1.00 93.69 95 ILE A CA 1
ATOM 747 C C . ILE A 1 95 ? -4.921 -9.180 -1.282 1.00 93.69 95 ILE A C 1
ATOM 749 O O . ILE A 1 95 ? -5.722 -9.692 -0.508 1.00 93.69 95 ILE A O 1
ATOM 753 N N . GLU A 1 96 ? -4.813 -9.576 -2.548 1.00 92.44 96 GLU A N 1
ATOM 754 C CA . GLU A 1 96 ? -5.661 -10.614 -3.140 1.00 92.44 96 GLU A CA 1
ATOM 755 C C . GLU A 1 96 ? -5.442 -11.980 -2.489 1.00 92.44 96 GLU A C 1
ATOM 757 O O . GLU A 1 96 ? -6.412 -12.668 -2.181 1.00 92.44 96 GLU A O 1
ATOM 762 N N . LEU A 1 97 ? -4.188 -12.346 -2.206 1.00 90.00 97 LEU A N 1
ATOM 763 C CA . LEU A 1 97 ? -3.855 -13.569 -1.476 1.00 90.00 97 LEU A CA 1
ATOM 764 C C . LEU A 1 97 ? -4.512 -13.590 -0.093 1.00 90.00 97 LEU A C 1
ATOM 766 O O . LEU A 1 97 ? -5.148 -14.583 0.253 1.00 90.00 97 LEU A O 1
ATOM 770 N N . TRP A 1 98 ? -4.437 -12.480 0.648 1.00 90.31 98 TRP A N 1
ATOM 771 C CA . TRP A 1 98 ? -5.095 -12.346 1.950 1.00 90.31 98 TRP A CA 1
ATOM 772 C C . TRP A 1 98 ? -6.626 -12.445 1.841 1.00 90.31 98 TRP A C 1
ATOM 774 O O . TRP A 1 98 ? -7.288 -13.043 2.686 1.00 90.31 98 TRP A O 1
ATOM 784 N N . LEU A 1 99 ? -7.222 -11.887 0.783 1.00 88.75 99 LEU A N 1
ATOM 785 C CA . LEU A 1 99 ? -8.666 -11.987 0.547 1.00 88.75 99 LEU A CA 1
ATOM 786 C C . LEU A 1 99 ? -9.106 -13.423 0.209 1.00 88.75 99 LEU A C 1
ATOM 788 O O . LEU A 1 99 ? -10.198 -13.833 0.608 1.00 88.75 99 LEU A O 1
ATOM 792 N N . CYS A 1 100 ? -8.274 -14.188 -0.505 1.00 84.88 100 CYS A N 1
ATOM 793 C CA . CYS A 1 100 ? -8.521 -15.595 -0.836 1.00 84.88 100 CYS A CA 1
ATOM 794 C C . CYS A 1 100 ? -8.320 -16.529 0.362 1.00 84.88 100 CYS A C 1
ATOM 796 O O . CYS A 1 100 ? -9.088 -17.472 0.556 1.00 84.88 100 CYS A O 1
ATOM 798 N N . HIS A 1 101 ? -7.301 -16.256 1.169 1.00 75.38 101 HIS A N 1
ATOM 799 C CA . HIS A 1 101 ? -6.953 -17.006 2.360 1.00 75.38 101 HIS A CA 1
ATOM 800 C C . HIS A 1 101 ? -7.123 -16.066 3.548 1.00 75.38 101 HIS A C 1
ATOM 802 O O . HIS A 1 101 ? -6.167 -15.425 3.968 1.00 75.38 101 HIS A O 1
ATOM 808 N N . ARG A 1 102 ? -8.347 -15.985 4.100 1.00 66.88 102 ARG A N 1
ATOM 809 C CA . ARG A 1 102 ? -8.665 -15.236 5.340 1.00 66.88 102 ARG A CA 1
ATOM 810 C C . ARG A 1 102 ? -7.960 -15.812 6.585 1.00 66.88 102 ARG A C 1
ATOM 812 O O . ARG A 1 102 ? -8.516 -15.803 7.682 1.00 66.88 102 ARG A O 1
ATOM 819 N N . ASP A 1 103 ? -6.779 -16.382 6.412 1.00 56.44 103 ASP A N 1
ATOM 820 C CA . ASP A 1 103 ? -5.975 -16.966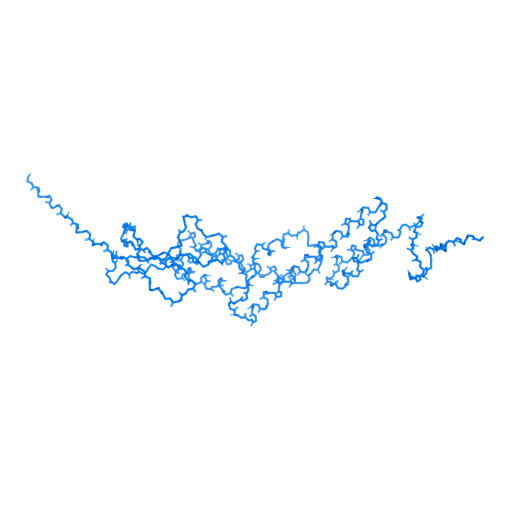 7.458 1.00 56.44 103 ASP A CA 1
ATOM 821 C C . ASP A 1 103 ? -5.138 -15.859 8.103 1.00 56.44 103 ASP A C 1
ATOM 823 O O . ASP A 1 103 ? -4.470 -15.063 7.441 1.00 56.44 103 ASP A O 1
ATOM 827 N N . SER A 1 104 ? -5.207 -15.769 9.426 1.00 57.94 104 SER A N 1
ATOM 828 C CA . SER A 1 104 ? -4.715 -14.623 10.199 1.00 57.94 104 SER A CA 1
ATOM 829 C C . SER A 1 104 ? -3.188 -14.491 10.239 1.00 57.94 104 SER A C 1
ATOM 831 O O . SER A 1 104 ? -2.680 -13.559 10.860 1.00 57.94 104 SER A O 1
ATOM 833 N N . ASN A 1 105 ? -2.455 -15.414 9.611 1.00 57.22 105 ASN A N 1
ATOM 834 C CA . ASN A 1 105 ? -0.992 -15.426 9.607 1.00 57.22 105 ASN A CA 1
ATOM 835 C C . ASN A 1 105 ? -0.361 -14.667 8.435 1.00 57.22 105 ASN A C 1
ATOM 837 O O . ASN A 1 105 ? 0.814 -14.296 8.529 1.00 57.22 105 ASN A O 1
ATOM 841 N N . ASP A 1 106 ? -1.102 -14.403 7.356 1.00 66.69 106 ASP A N 1
ATOM 842 C CA . ASP A 1 106 ? -0.561 -13.619 6.252 1.00 66.69 106 ASP A CA 1
ATOM 843 C C . ASP A 1 106 ? -0.462 -12.149 6.657 1.00 66.69 106 ASP A C 1
ATOM 845 O O . ASP A 1 106 ? -1.438 -11.492 7.033 1.00 66.69 106 ASP A O 1
ATOM 849 N N . LYS A 1 107 ? 0.763 -11.615 6.601 1.00 77.94 107 LYS A N 1
ATOM 850 C CA . LYS A 1 107 ? 1.028 -10.222 6.968 1.00 77.94 107 LYS A CA 1
ATOM 851 C C . LYS A 1 107 ? 0.178 -9.316 6.084 1.00 77.94 107 LYS A C 1
ATOM 853 O O . LYS A 1 107 ? 0.289 -9.386 4.867 1.00 77.94 107 LYS A O 1
ATOM 858 N N . LYS A 1 108 ? -0.592 -8.407 6.672 1.00 88.81 108 LYS A N 1
ATOM 859 C CA . LYS A 1 108 ? -1.302 -7.352 5.933 1.00 88.81 108 LYS A CA 1
ATOM 860 C C . LYS A 1 108 ? -0.323 -6.413 5.212 1.00 88.81 108 LYS A C 1
ATOM 862 O O . LYS A 1 108 ? 0.884 -6.394 5.499 1.00 88.81 108 LYS A O 1
ATOM 867 N N . VAL A 1 109 ? -0.814 -5.649 4.239 1.00 91.88 109 VAL A N 1
ATOM 868 C CA . VAL A 1 109 ? -0.033 -4.570 3.604 1.00 91.88 109 VAL A CA 1
ATOM 869 C C . VAL A 1 109 ? -0.211 -3.293 4.416 1.00 91.88 109 VAL A C 1
ATOM 871 O O . VAL A 1 109 ? -1.335 -2.936 4.735 1.00 91.88 109 VAL A O 1
ATOM 874 N N . ASN A 1 110 ? 0.874 -2.615 4.786 1.00 92.62 110 ASN A N 1
ATOM 875 C CA . ASN A 1 110 ? 0.786 -1.369 5.549 1.00 92.62 110 ASN A CA 1
ATOM 876 C C . ASN A 1 110 ? 0.310 -0.219 4.640 1.00 92.62 110 ASN A C 1
ATOM 878 O O . ASN A 1 110 ? 0.871 -0.041 3.557 1.00 92.62 110 ASN A O 1
ATOM 882 N N . LEU A 1 111 ? -0.694 0.546 5.082 1.00 94.69 111 LEU A N 1
ATOM 883 C CA . LEU A 1 111 ? -1.227 1.690 4.338 1.00 94.69 111 LEU A CA 1
ATOM 884 C C . LEU A 1 111 ? -0.158 2.753 4.038 1.00 94.69 111 LEU A C 1
ATOM 886 O O . LEU A 1 111 ? -0.115 3.246 2.919 1.00 94.69 111 LEU A O 1
ATOM 890 N N . GLU A 1 112 ? 0.770 3.025 4.960 1.00 93.50 112 GLU A N 1
ATOM 891 C CA . GLU A 1 112 ? 1.849 4.008 4.760 1.00 93.50 112 GLU A CA 1
ATOM 892 C C . GLU A 1 112 ? 2.741 3.633 3.573 1.00 93.50 112 GLU A C 1
ATOM 894 O O . GLU A 1 112 ? 3.153 4.483 2.790 1.00 93.50 112 GLU A O 1
ATOM 899 N N . PHE A 1 113 ? 3.010 2.337 3.391 1.00 94.12 113 PHE A N 1
ATOM 900 C CA . PHE A 1 113 ? 3.765 1.864 2.233 1.00 94.12 113 PHE A CA 1
ATOM 901 C C . PHE A 1 113 ? 2.978 2.033 0.926 1.00 94.12 113 PHE A C 1
ATOM 903 O O . PHE A 1 113 ? 3.558 2.353 -0.110 1.00 94.12 113 PHE A O 1
ATOM 910 N N . ILE A 1 114 ? 1.659 1.832 0.967 1.00 96.25 114 ILE A N 1
ATOM 911 C CA . ILE A 1 114 ? 0.784 2.072 -0.185 1.00 96.25 114 ILE A CA 1
ATOM 912 C C . ILE A 1 114 ? 0.757 3.568 -0.520 1.00 96.25 114 ILE A C 1
ATOM 914 O O . ILE A 1 114 ? 0.887 3.923 -1.690 1.00 96.25 114 ILE A O 1
ATOM 918 N N . ASP A 1 115 ? 0.663 4.446 0.477 1.00 95.56 115 ASP A N 1
ATOM 919 C CA . ASP A 1 115 ? 0.695 5.899 0.287 1.00 95.56 115 ASP A CA 1
ATOM 920 C C . ASP A 1 115 ? 2.005 6.358 -0.368 1.00 95.56 115 ASP A C 1
ATOM 922 O O . ASP A 1 115 ? 1.982 7.150 -1.312 1.00 95.56 115 ASP A O 1
ATOM 926 N N . GLU A 1 116 ? 3.141 5.780 0.031 1.00 95.94 116 GLU A N 1
ATOM 927 C CA . GLU A 1 116 ? 4.438 6.043 -0.602 1.00 95.94 116 GLU A CA 1
ATOM 928 C C . GLU A 1 116 ? 4.486 5.651 -2.088 1.00 95.94 116 GLU A C 1
ATOM 930 O O . GLU A 1 116 ? 5.201 6.282 -2.871 1.00 95.94 116 GLU A O 1
ATOM 935 N N . LEU A 1 117 ? 3.719 4.640 -2.504 1.00 96.00 117 LEU A N 1
ATOM 936 C CA . LEU A 1 117 ? 3.572 4.264 -3.913 1.00 96.00 117 LEU A CA 1
ATOM 937 C C . LEU A 1 117 ? 2.558 5.154 -4.644 1.00 96.00 117 LEU A C 1
ATOM 939 O O . LEU A 1 117 ? 2.746 5.463 -5.822 1.00 96.00 117 LEU A O 1
ATOM 943 N N . LEU A 1 118 ? 1.485 5.573 -3.974 1.00 95.88 118 LEU A N 1
ATOM 944 C CA . LEU A 1 118 ? 0.406 6.361 -4.574 1.00 95.88 118 LEU A CA 1
ATOM 945 C C . LEU A 1 118 ? 0.705 7.868 -4.642 1.00 95.88 118 LEU A C 1
ATOM 947 O O . LEU A 1 118 ? 0.009 8.574 -5.371 1.00 95.88 118 LEU A O 1
ATOM 951 N N . LYS A 1 119 ? 1.750 8.362 -3.959 1.00 95.19 119 LYS A N 1
ATOM 952 C CA . LYS A 1 119 ? 2.134 9.790 -3.938 1.00 95.19 119 LYS A CA 1
ATOM 953 C C . LYS A 1 119 ? 2.553 10.375 -5.292 1.00 95.19 119 LYS A C 1
ATOM 955 O O . LYS A 1 119 ? 2.629 11.592 -5.437 1.00 95.19 119 LYS A O 1
ATOM 960 N N . PHE A 1 120 ? 2.900 9.534 -6.265 1.00 90.56 120 PHE A N 1
ATOM 961 C CA . PHE A 1 120 ? 3.435 9.992 -7.544 1.00 90.56 120 PHE A CA 1
ATOM 962 C C . PHE A 1 120 ? 2.321 10.505 -8.468 1.00 90.56 120 PHE A C 1
ATOM 964 O O . PHE A 1 120 ? 1.476 9.740 -8.934 1.00 90.56 120 PHE A O 1
ATOM 971 N N . THR A 1 121 ? 2.361 11.805 -8.774 1.00 87.56 121 THR A N 1
ATOM 972 C CA . THR A 1 121 ? 1.492 12.461 -9.762 1.00 87.56 121 THR A CA 1
ATOM 973 C C . THR A 1 121 ? 2.328 13.295 -10.741 1.00 87.56 121 THR A C 1
ATOM 975 O O . THR A 1 121 ? 2.861 14.330 -10.331 1.00 87.56 121 THR A O 1
ATOM 978 N N . PRO A 1 122 ? 2.434 12.905 -12.027 1.00 88.00 122 PRO A N 1
ATOM 979 C CA . PRO A 1 122 ? 1.866 11.701 -12.652 1.00 88.00 122 PRO A CA 1
ATOM 980 C C . PRO A 1 122 ? 2.557 10.401 -12.197 1.00 88.00 122 PRO A C 1
ATOM 982 O O . PRO A 1 122 ? 3.657 10.434 -11.647 1.00 88.00 122 PRO A O 1
ATOM 985 N N . ALA A 1 123 ? 1.910 9.256 -12.439 1.00 92.38 123 ALA A N 1
ATOM 986 C CA . ALA A 1 123 ? 2.497 7.948 -12.155 1.00 92.38 123 ALA A CA 1
ATOM 987 C C . ALA A 1 123 ? 3.794 7.726 -12.972 1.00 92.38 123 ALA A C 1
ATOM 989 O O . ALA A 1 123 ? 3.851 8.157 -14.128 1.00 92.38 123 ALA A O 1
ATOM 990 N N . PRO A 1 124 ? 4.816 7.036 -12.424 1.00 91.94 124 PRO A N 1
ATOM 991 C CA . PRO A 1 124 ? 6.095 6.814 -13.109 1.00 91.94 124 PRO A CA 1
ATOM 992 C C . PRO A 1 124 ? 5.985 6.011 -14.413 1.00 91.94 124 PRO A C 1
ATOM 994 O O . PRO A 1 124 ? 6.763 6.228 -15.340 1.00 91.94 124 PRO A O 1
ATOM 997 N N . CYS A 1 125 ? 5.029 5.083 -14.496 1.00 92.56 125 CYS A N 1
ATOM 998 C CA . CYS A 1 125 ? 4.673 4.358 -15.713 1.00 92.56 125 CYS A CA 1
ATOM 999 C C . CYS A 1 125 ? 3.213 3.878 -15.659 1.00 92.56 125 CYS A C 1
ATOM 1001 O O . CYS A 1 125 ? 2.541 3.982 -14.631 1.00 92.56 125 CYS A O 1
ATOM 1003 N N . ASN A 1 126 ? 2.709 3.353 -16.774 1.00 92.62 126 ASN A N 1
ATOM 1004 C CA . ASN A 1 126 ? 1.336 2.863 -16.891 1.00 92.62 126 ASN A CA 1
ATOM 1005 C C . ASN A 1 126 ? 1.184 1.427 -16.340 1.00 92.62 126 ASN A C 1
ATOM 1007 O O . ASN A 1 126 ? 1.121 0.460 -17.099 1.00 92.62 126 ASN A O 1
ATOM 1011 N N . GLU A 1 127 ? 1.152 1.270 -15.015 1.00 94.81 127 GLU A N 1
ATOM 1012 C CA . GLU A 1 127 ? 0.881 -0.022 -14.362 1.00 94.81 127 GLU A CA 1
ATOM 1013 C C . GLU A 1 127 ? -0.637 -0.271 -14.233 1.00 94.81 127 GLU A C 1
ATOM 1015 O O . GLU A 1 127 ? -1.320 0.477 -13.528 1.00 94.81 127 GLU A O 1
ATOM 1020 N N . PRO A 1 128 ? -1.190 -1.325 -14.866 1.00 92.19 128 PRO A N 1
ATOM 1021 C CA . PRO A 1 128 ? -2.636 -1.564 -14.914 1.00 92.19 128 PRO A CA 1
ATOM 1022 C C . PRO A 1 128 ? -3.283 -1.798 -13.543 1.00 92.19 128 PRO A C 1
ATOM 1024 O O . PRO A 1 128 ? -4.463 -1.499 -13.363 1.00 92.19 128 PRO A O 1
ATOM 1027 N N . LEU A 1 129 ? -2.533 -2.313 -12.565 1.00 95.44 129 LEU A N 1
ATOM 1028 C CA . LEU A 1 129 ? -3.050 -2.567 -11.218 1.00 95.44 129 LEU A CA 1
ATOM 1029 C C . LEU A 1 129 ? -3.053 -1.323 -10.313 1.00 95.44 129 LEU A C 1
ATOM 1031 O O . LEU A 1 129 ? -3.537 -1.398 -9.183 1.00 95.44 129 LEU A O 1
ATOM 1035 N N . TYR A 1 130 ? -2.566 -0.176 -10.800 1.00 94.94 130 TYR A N 1
ATOM 1036 C CA . TYR A 1 130 ? -2.511 1.076 -10.041 1.00 94.94 130 TYR A CA 1
ATOM 1037 C C . TYR A 1 130 ? -3.880 1.497 -9.496 1.00 94.94 130 TYR A C 1
ATOM 1039 O O . TYR A 1 130 ? -4.021 1.752 -8.301 1.00 94.94 130 TYR A O 1
ATOM 1047 N N . HIS A 1 131 ? -4.904 1.529 -10.355 1.00 94.75 131 HIS A N 1
ATOM 1048 C CA . HIS A 1 131 ? -6.252 1.936 -9.949 1.00 94.75 131 HIS A CA 1
ATOM 1049 C C . HIS A 1 131 ? -6.848 0.980 -8.919 1.00 94.75 131 HIS A C 1
ATOM 1051 O O . HIS A 1 131 ? -7.424 1.425 -7.936 1.00 94.75 131 HIS A O 1
ATOM 1057 N N . LYS A 1 132 ? -6.605 -0.322 -9.080 1.00 96.38 132 LYS A N 1
ATOM 1058 C CA . LYS A 1 132 ? -7.071 -1.332 -8.133 1.00 96.38 132 LYS A CA 1
ATOM 1059 C C . LYS A 1 132 ? -6.441 -1.159 -6.750 1.00 96.38 132 LYS A C 1
ATOM 1061 O O . LYS A 1 132 ? -7.137 -1.251 -5.744 1.00 96.38 132 LYS A O 1
ATOM 1066 N N . LEU A 1 133 ? -5.134 -0.884 -6.685 1.00 97.12 133 LEU A N 1
ATOM 1067 C CA . LEU A 1 133 ? -4.478 -0.580 -5.411 1.00 97.12 133 LEU A CA 1
ATOM 1068 C C . LEU A 1 133 ? -5.039 0.698 -4.781 1.00 97.12 133 LEU A C 1
ATOM 1070 O O . LEU A 1 133 ? -5.224 0.751 -3.566 1.00 97.12 133 LEU A O 1
ATOM 1074 N N . LYS A 1 134 ? -5.312 1.715 -5.605 1.00 96.25 134 LYS A N 1
ATOM 1075 C CA . LYS A 1 134 ? -5.914 2.967 -5.153 1.00 96.25 134 LYS A CA 1
ATOM 1076 C C . LYS A 1 134 ? -7.288 2.731 -4.528 1.00 96.25 134 LYS A C 1
ATOM 1078 O O . LYS A 1 134 ? -7.522 3.240 -3.441 1.00 96.25 134 LYS A O 1
ATOM 1083 N N . ASP A 1 135 ? -8.139 1.921 -5.151 1.00 96.19 135 ASP A N 1
ATOM 1084 C CA . ASP A 1 135 ? -9.470 1.601 -4.623 1.00 96.19 135 ASP A CA 1
ATOM 1085 C C . ASP A 1 135 ? -9.388 0.928 -3.241 1.00 96.19 135 ASP A C 1
ATOM 1087 O O . ASP A 1 135 ? -10.088 1.338 -2.316 1.00 96.19 135 ASP A O 1
ATOM 1091 N N . TYR A 1 136 ? -8.469 -0.032 -3.058 1.00 96.31 136 TYR A N 1
ATOM 1092 C CA . TYR A 1 136 ? -8.228 -0.634 -1.739 1.00 96.31 136 TYR A CA 1
ATOM 1093 C C . TYR A 1 136 ? -7.737 0.388 -0.705 1.00 96.31 136 TYR A C 1
ATOM 1095 O O . TYR A 1 136 ? -8.135 0.339 0.458 1.00 96.31 136 TYR A O 1
ATOM 1103 N N . ALA A 1 137 ? -6.867 1.316 -1.113 1.00 96.69 137 ALA A N 1
ATOM 1104 C CA . ALA A 1 137 ? -6.385 2.371 -0.229 1.00 96.69 137 ALA A CA 1
ATOM 1105 C C . ALA A 1 137 ? -7.516 3.323 0.191 1.00 96.69 137 ALA A C 1
ATOM 1107 O O . ALA A 1 137 ? -7.588 3.685 1.362 1.00 96.69 137 ALA A O 1
ATOM 1108 N N . GLU A 1 138 ? -8.421 3.699 -0.720 1.00 96.50 138 GLU A N 1
ATOM 1109 C CA . GLU A 1 138 ? -9.568 4.549 -0.375 1.00 96.50 138 GLU A CA 1
ATOM 1110 C C . GLU A 1 138 ? -10.534 3.854 0.592 1.00 96.50 138 GLU A C 1
ATOM 1112 O O . GLU A 1 138 ? -11.010 4.489 1.529 1.00 96.50 138 GLU A O 1
ATOM 1117 N N . GLU A 1 139 ? -10.782 2.551 0.433 1.00 95.31 139 GLU A N 1
ATOM 1118 C CA . GLU A 1 139 ? -11.596 1.781 1.385 1.00 95.31 139 GLU A CA 1
ATOM 1119 C C . GLU A 1 139 ? -10.996 1.815 2.801 1.00 95.31 139 GLU A C 1
ATOM 1121 O O . GLU A 1 139 ? -11.706 2.050 3.782 1.00 95.31 139 GLU A O 1
ATOM 1126 N N . ALA A 1 140 ? -9.674 1.651 2.910 1.00 95.25 140 ALA A N 1
ATOM 1127 C CA . ALA A 1 140 ? -8.962 1.769 4.179 1.00 95.25 140 ALA A CA 1
ATOM 1128 C C . ALA A 1 140 ? -9.068 3.189 4.772 1.00 95.25 140 ALA A C 1
ATOM 1130 O O . ALA A 1 140 ? -9.343 3.339 5.962 1.00 95.25 140 ALA A O 1
ATOM 1131 N N . ARG A 1 141 ? -8.910 4.238 3.954 1.00 95.75 141 ARG A N 1
ATOM 1132 C CA . ARG A 1 141 ? -9.007 5.637 4.411 1.00 95.75 141 ARG A CA 1
ATOM 1133 C C . ARG A 1 141 ? -10.410 6.022 4.871 1.00 95.75 141 ARG A C 1
ATOM 1135 O O . ARG A 1 141 ? -10.536 6.729 5.867 1.00 95.75 141 ARG A O 1
ATOM 1142 N N . LEU A 1 142 ? -11.451 5.541 4.192 1.00 95.75 142 LEU A N 1
ATOM 1143 C CA . LEU A 1 142 ? -12.835 5.732 4.633 1.00 95.75 142 LEU A CA 1
ATOM 1144 C C . LEU A 1 142 ? -13.058 5.118 6.016 1.00 95.75 142 LEU A C 1
ATOM 1146 O O . LEU A 1 142 ? -13.663 5.746 6.878 1.00 95.75 142 LEU A O 1
ATOM 1150 N N . LEU A 1 143 ? -12.508 3.926 6.261 1.00 94.69 143 LEU A N 1
ATOM 1151 C CA . LEU A 1 143 ? -12.621 3.307 7.574 1.00 94.69 143 LEU A CA 1
ATOM 1152 C C . LEU A 1 143 ? -11.843 4.073 8.652 1.00 94.69 143 LEU A C 1
ATOM 1154 O O . LEU A 1 143 ? -12.351 4.219 9.758 1.00 94.69 143 LEU A O 1
ATOM 1158 N N . ILE A 1 144 ? -10.648 4.590 8.348 1.00 93.50 144 ILE A N 1
ATOM 1159 C CA . ILE A 1 144 ? -9.909 5.480 9.263 1.00 93.50 144 ILE A CA 1
ATOM 1160 C C . ILE A 1 144 ? -10.768 6.690 9.637 1.00 93.50 144 ILE A C 1
ATOM 1162 O O . ILE A 1 144 ? -10.910 7.002 10.816 1.00 93.50 144 ILE A O 1
ATOM 1166 N N . 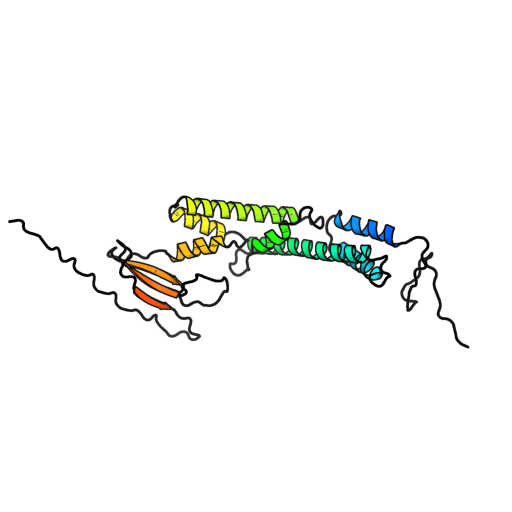GLN A 1 145 ? -11.406 7.322 8.651 1.00 94.38 145 GLN A N 1
ATOM 1167 C CA . GLN A 1 145 ? -12.285 8.463 8.887 1.00 94.38 145 GLN A CA 1
ATOM 1168 C C . GLN A 1 145 ? -13.487 8.103 9.776 1.00 94.38 145 GLN A C 1
ATOM 1170 O O . GLN A 1 145 ? -13.837 8.877 10.671 1.00 94.38 145 GLN A O 1
ATOM 1175 N N . ASP A 1 146 ? -14.109 6.942 9.559 1.00 93.19 146 ASP A N 1
ATOM 1176 C CA . ASP A 1 146 ? -15.196 6.446 10.411 1.00 93.19 146 ASP A CA 1
ATOM 1177 C C . ASP A 1 146 ? -14.715 6.234 11.857 1.00 93.19 146 ASP A C 1
ATOM 1179 O O . ASP A 1 146 ? -15.404 6.613 12.807 1.00 93.19 146 ASP A O 1
ATOM 1183 N N . ILE A 1 147 ? -13.512 5.676 12.033 1.00 89.12 147 ILE A N 1
ATOM 1184 C CA . ILE A 1 147 ? -12.885 5.462 13.344 1.00 89.12 147 ILE A CA 1
ATOM 1185 C C . ILE A 1 147 ? -12.630 6.792 14.048 1.00 89.12 147 ILE A C 1
ATOM 1187 O O . ILE A 1 147 ? -13.063 6.970 15.186 1.00 89.12 147 ILE A O 1
ATOM 1191 N N . ASP A 1 148 ? -11.983 7.742 13.379 1.00 90.25 148 ASP A N 1
ATOM 1192 C CA . ASP A 1 148 ? -11.692 9.060 13.943 1.00 90.25 148 ASP A CA 1
ATOM 1193 C C . ASP A 1 148 ? -12.972 9.8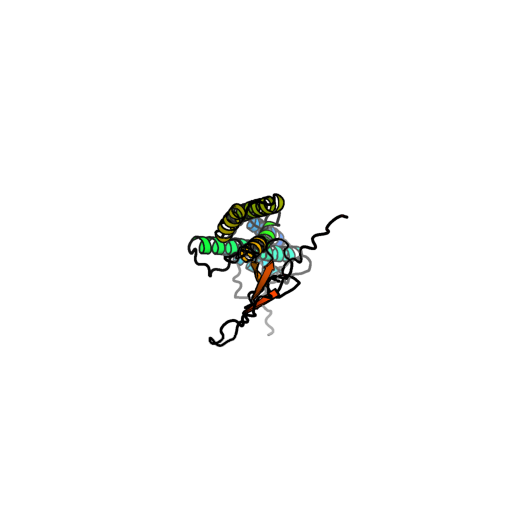13 14.316 1.00 90.25 148 ASP A C 1
ATOM 1195 O O . ASP A 1 148 ? -13.047 10.453 15.369 1.00 90.25 148 ASP A O 1
ATOM 1199 N N . THR A 1 149 ? -14.011 9.691 13.487 1.00 91.38 149 THR A N 1
ATOM 1200 C CA . THR A 1 149 ? -15.327 10.281 13.752 1.00 91.38 149 THR A CA 1
ATOM 1201 C C . THR A 1 149 ? -15.954 9.667 15.001 1.00 91.38 149 THR A C 1
ATOM 1203 O O . THR A 1 149 ? -16.369 10.404 15.895 1.00 91.38 149 THR A O 1
ATOM 1206 N N . ALA A 1 150 ? -15.967 8.337 15.114 1.00 88.06 150 ALA A N 1
ATOM 1207 C CA . ALA A 1 150 ? -16.506 7.641 16.280 1.00 88.06 150 ALA A CA 1
ATOM 1208 C C . ALA A 1 150 ? -15.736 7.986 17.569 1.00 88.06 150 ALA A C 1
ATOM 1210 O O . ALA A 1 150 ? -16.335 8.234 18.620 1.00 88.06 150 ALA A O 1
ATOM 1211 N N . LEU A 1 151 ? -14.404 8.072 17.492 1.00 82.81 151 LEU A N 1
ATOM 1212 C CA . LEU A 1 151 ? -13.561 8.494 18.612 1.00 82.81 151 LEU A CA 1
ATOM 1213 C C . LEU A 1 151 ? -13.834 9.950 19.013 1.00 82.81 151 LEU A C 1
ATOM 1215 O O . LEU A 1 151 ? -13.936 10.251 20.203 1.00 82.81 151 LEU A O 1
ATOM 1219 N N . SER A 1 152 ? -14.000 10.849 18.039 1.00 87.19 152 SER A N 1
ATOM 1220 C CA . SER A 1 152 ? -14.302 12.264 18.278 1.00 87.19 152 SER A CA 1
ATOM 1221 C C . SER A 1 152 ? -15.696 12.475 18.873 1.00 87.19 152 SER A C 1
ATOM 1223 O O . SER A 1 152 ? -15.867 13.307 19.765 1.00 87.19 152 SER A O 1
ATOM 1225 N N . MET A 1 153 ? -16.683 11.698 18.426 1.00 83.50 153 MET A N 1
ATOM 1226 C CA . MET A 1 153 ? -18.065 11.771 18.904 1.00 83.50 153 MET A CA 1
ATOM 1227 C C . MET A 1 153 ? -18.299 11.019 20.219 1.00 83.50 153 MET A C 1
ATOM 1229 O O . MET A 1 153 ? -19.424 11.010 20.721 1.00 83.50 153 MET A O 1
ATOM 1233 N N . SER A 1 154 ? -17.260 10.425 20.821 1.00 72.88 154 SER A N 1
ATOM 1234 C CA . SER A 1 154 ? -17.374 9.575 22.014 1.00 72.88 154 SER A CA 1
ATOM 1235 C C . SER A 1 154 ? -18.420 8.466 21.845 1.00 72.88 154 SER A C 1
ATOM 1237 O O . SER A 1 154 ? -19.252 8.230 22.725 1.00 72.88 154 SER A O 1
ATOM 1239 N N . SER A 1 155 ? -18.392 7.813 20.682 1.00 77.94 155 SER A N 1
ATOM 1240 C CA . SER A 1 155 ? -19.289 6.718 20.330 1.00 77.94 155 SER A CA 1
ATOM 1241 C C . SER A 1 155 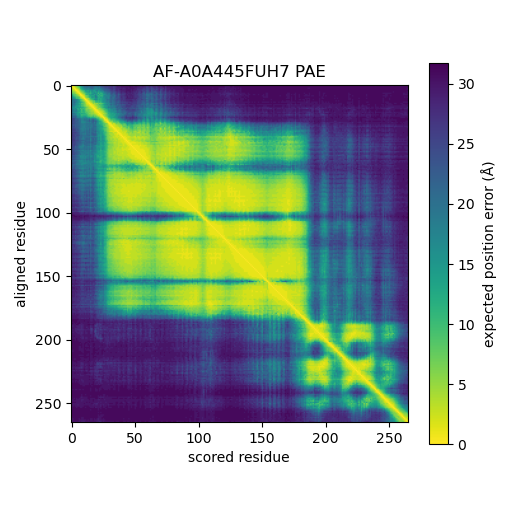? -19.293 5.599 21.369 1.00 77.94 155 SER A C 1
ATOM 1243 O O . SER A 1 155 ? -18.343 5.393 22.130 1.00 77.94 155 SER A O 1
ATOM 1245 N N . ASN A 1 156 ? -20.400 4.860 21.413 1.00 76.31 156 ASN A N 1
ATOM 1246 C CA . ASN A 1 156 ? -20.539 3.748 22.345 1.00 76.31 156 ASN A CA 1
ATOM 1247 C C . ASN A 1 156 ? -19.615 2.573 21.968 1.00 76.31 156 ASN A C 1
ATOM 1249 O O . ASN A 1 156 ? -19.160 2.442 20.833 1.00 76.31 156 ASN A O 1
ATOM 1253 N N . MET A 1 157 ? -19.366 1.690 22.937 1.00 76.25 157 MET A N 1
ATOM 1254 C CA . MET A 1 157 ? -18.455 0.553 22.768 1.00 76.25 157 MET A CA 1
ATOM 1255 C C . MET A 1 157 ? -18.856 -0.370 21.606 1.00 76.25 157 MET A C 1
ATOM 1257 O O . MET A 1 157 ? -17.990 -0.820 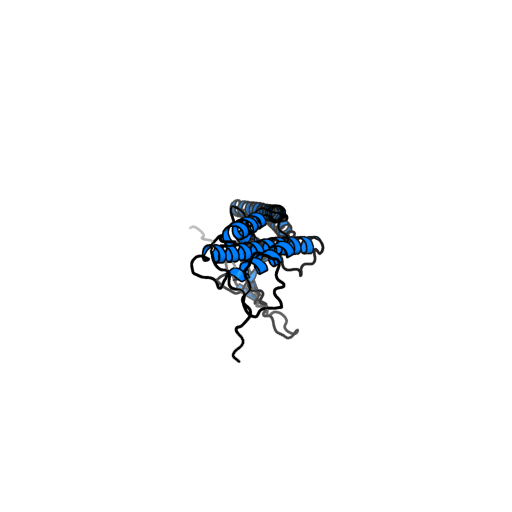20.865 1.00 76.25 157 MET A O 1
ATOM 1261 N N . SER A 1 158 ? -20.156 -0.612 21.403 1.00 76.50 158 SER A N 1
ATOM 1262 C CA . SER A 1 158 ? -20.647 -1.474 20.318 1.00 76.50 158 SER A CA 1
ATOM 1263 C C . SER A 1 158 ? -20.281 -0.939 18.930 1.00 76.50 158 SER A C 1
ATOM 1265 O O . SER A 1 158 ? -19.994 -1.714 18.020 1.00 76.50 158 SER A O 1
ATOM 1267 N N . GLU A 1 159 ? -20.276 0.383 18.759 1.00 82.62 159 GLU A N 1
ATOM 1268 C CA . GLU A 1 159 ? -19.870 1.030 17.511 1.00 82.62 159 GLU A CA 1
ATOM 1269 C C . GLU A 1 159 ? -18.362 0.879 17.262 1.00 82.62 159 GLU A C 1
ATOM 1271 O O . GLU A 1 159 ? -17.950 0.527 16.156 1.00 82.62 159 GLU A O 1
ATOM 1276 N N . LEU A 1 160 ? -17.540 1.044 18.303 1.00 81.25 160 LEU A N 1
ATOM 1277 C CA . LEU A 1 160 ? -16.089 0.844 18.219 1.00 81.25 160 LEU A CA 1
ATOM 1278 C C . LEU A 1 160 ? -15.718 -0.623 17.944 1.00 81.25 160 LEU A C 1
ATOM 1280 O O . LEU A 1 160 ? -14.830 -0.883 17.135 1.00 81.25 160 LEU A O 1
ATOM 1284 N N . GLU A 1 161 ? -16.417 -1.586 18.552 1.00 80.62 161 GLU A N 1
ATOM 1285 C CA . GLU A 1 161 ? -16.245 -3.023 18.282 1.00 80.62 161 GLU A CA 1
ATOM 1286 C C . GLU A 1 161 ? -16.605 -3.384 16.834 1.00 80.62 161 GLU A C 1
ATOM 1288 O O . GLU A 1 161 ? -15.897 -4.162 16.187 1.00 80.62 161 GLU A O 1
ATOM 1293 N N . LEU A 1 162 ? -17.677 -2.792 16.294 1.00 87.00 162 LEU A N 1
ATOM 1294 C CA . LEU A 1 162 ? -18.062 -2.975 14.895 1.00 87.00 162 LEU A CA 1
ATOM 1295 C C . LEU A 1 162 ? -16.986 -2.433 13.947 1.00 87.00 162 LEU A C 1
ATOM 1297 O O . LEU A 1 162 ? -16.618 -3.109 12.984 1.00 87.00 162 LEU A O 1
ATOM 1301 N N . LEU A 1 163 ? -16.477 -1.228 14.210 1.00 88.81 163 LEU A N 1
ATOM 1302 C CA . LEU A 1 163 ? -15.409 -0.617 13.415 1.00 88.81 163 LEU A CA 1
ATOM 1303 C C . LEU A 1 163 ? -14.110 -1.422 13.504 1.00 88.81 163 LEU A C 1
ATOM 1305 O O . LEU A 1 163 ? -13.476 -1.675 12.480 1.00 88.81 163 LEU A O 1
ATOM 1309 N N . TYR A 1 164 ? -13.764 -1.914 14.694 1.00 85.31 164 TYR A N 1
ATOM 1310 C CA . TYR A 1 164 ? -12.631 -2.814 14.887 1.00 85.31 164 TYR A CA 1
ATOM 1311 C C . TYR A 1 164 ? -12.791 -4.103 14.073 1.00 85.31 164 TYR A C 1
ATOM 1313 O O . TYR A 1 164 ? -11.885 -4.481 13.334 1.00 85.31 164 TYR A O 1
ATOM 1321 N N . SER A 1 165 ? -13.963 -4.744 14.127 1.00 86.25 165 SER A N 1
ATOM 1322 C CA . SER A 1 165 ? -14.252 -5.957 13.352 1.00 86.25 165 SER A CA 1
ATOM 1323 C C . SER A 1 165 ? -14.102 -5.724 11.844 1.00 86.25 165 SER A C 1
ATOM 1325 O O . SER A 1 165 ? -13.459 -6.523 11.156 1.00 86.25 165 SER A O 1
ATOM 1327 N N . LYS A 1 166 ? -14.617 -4.595 11.336 1.00 91.00 166 LYS A N 1
ATOM 1328 C CA . LYS A 1 166 ? -14.422 -4.179 9.939 1.00 91.00 166 LYS A CA 1
ATOM 1329 C C . LYS A 1 166 ? -12.939 -4.011 9.607 1.00 91.00 166 LYS A C 1
ATOM 1331 O O . LYS A 1 166 ? -12.483 -4.546 8.600 1.00 91.00 166 LYS A O 1
ATOM 1336 N N . ALA A 1 167 ? -12.173 -3.345 10.468 1.00 88.00 167 ALA A N 1
ATOM 1337 C CA . ALA A 1 167 ? -10.755 -3.080 10.233 1.00 88.00 167 ALA A CA 1
ATOM 1338 C C . ALA A 1 167 ? -9.902 -4.360 10.269 1.00 88.00 167 ALA A C 1
ATOM 1340 O O . ALA A 1 167 ? -9.014 -4.570 9.437 1.00 88.00 167 ALA A O 1
ATOM 1341 N N . CYS A 1 168 ? -10.217 -5.284 11.177 1.00 84.31 168 CYS A N 1
ATOM 1342 C CA . CYS A 1 168 ? -9.637 -6.623 11.203 1.00 84.31 168 CYS A CA 1
ATOM 1343 C C . CYS A 1 168 ? -9.961 -7.417 9.931 1.00 84.31 168 CYS A C 1
ATOM 1345 O O . CYS A 1 168 ? -9.111 -8.183 9.474 1.00 84.31 168 CYS A O 1
ATOM 1347 N N . GLY A 1 169 ? -11.132 -7.185 9.335 1.00 86.88 169 GLY A N 1
ATOM 1348 C CA . GLY A 1 169 ? -11.577 -7.790 8.083 1.00 86.88 169 GLY A CA 1
ATOM 1349 C C . GLY A 1 169 ? -10.912 -7.255 6.812 1.00 86.88 169 GLY A C 1
ATOM 1350 O O . GLY A 1 169 ? -11.138 -7.837 5.753 1.00 86.88 169 GLY A O 1
ATOM 1351 N N . LEU A 1 170 ? -10.094 -6.199 6.893 1.00 89.69 170 LEU A N 1
ATOM 1352 C CA . LEU A 1 170 ? -9.409 -5.631 5.731 1.00 89.69 170 LEU A CA 1
ATOM 1353 C C . LEU A 1 170 ? -7.989 -6.195 5.534 1.00 89.69 170 LEU A C 1
ATOM 1355 O O . LEU A 1 170 ? -7.269 -6.403 6.515 1.00 89.69 170 LEU A O 1
ATOM 1359 N N . PRO A 1 171 ? -7.538 -6.366 4.276 1.00 90.19 171 PRO A N 1
ATOM 1360 C CA . PRO A 1 171 ? -6.187 -6.834 3.934 1.00 90.19 171 PRO A CA 1
ATOM 1361 C C . PRO A 1 171 ? -5.090 -5.777 4.164 1.00 90.19 171 PRO A C 1
ATOM 1363 O O . PRO A 1 171 ? -3.894 -6.066 4.048 1.00 90.19 171 PRO A O 1
ATOM 1366 N N . ILE A 1 172 ? -5.489 -4.545 4.485 1.00 92.25 172 ILE A N 1
ATOM 1367 C CA . ILE A 1 172 ? -4.608 -3.405 4.726 1.00 92.25 172 ILE A CA 1
ATOM 1368 C C . ILE A 1 172 ? -4.509 -3.151 6.231 1.00 92.25 172 ILE A C 1
ATOM 1370 O O . ILE A 1 172 ? -5.508 -3.108 6.946 1.00 92.25 172 ILE A O 1
ATOM 1374 N N . TYR A 1 173 ? -3.279 -3.004 6.712 1.00 89.81 173 TYR A N 1
ATOM 1375 C CA . TYR A 1 173 ? -2.970 -2.605 8.075 1.00 89.81 173 TYR A CA 1
ATOM 1376 C C . TYR A 1 173 ? -2.953 -1.081 8.191 1.00 89.81 173 TYR A C 1
ATOM 1378 O O . TYR A 1 173 ? -2.302 -0.400 7.396 1.00 89.81 173 TYR A O 1
ATOM 1386 N N . MET A 1 174 ? -3.622 -0.585 9.227 1.00 88.31 174 MET A N 1
ATOM 1387 C CA . MET A 1 174 ? -3.777 0.827 9.570 1.00 88.31 174 MET A CA 1
ATOM 1388 C C . MET A 1 174 ? -3.417 1.003 11.047 1.00 88.31 174 MET A C 1
ATOM 1390 O O . MET A 1 174 ? -3.714 0.123 11.862 1.00 88.31 174 MET A O 1
ATOM 1394 N N . LYS A 1 175 ? -2.761 2.108 11.412 1.00 83.75 175 LYS A N 1
ATOM 1395 C CA . LYS A 1 175 ? -2.271 2.323 12.787 1.00 83.75 175 LYS A CA 1
ATOM 1396 C C . LYS A 1 175 ? -3.416 2.535 13.780 1.00 83.75 175 LYS A C 1
ATOM 1398 O O . LYS A 1 175 ? -3.304 2.155 14.941 1.00 83.75 175 LYS A O 1
ATOM 1403 N N . GLU A 1 176 ? -4.537 3.055 13.308 1.00 81.12 176 GLU A N 1
ATOM 1404 C CA . GLU A 1 176 ? -5.775 3.317 14.041 1.00 81.12 176 GLU A CA 1
ATOM 1405 C C . GLU A 1 176 ? -6.386 2.028 14.610 1.00 81.12 176 GLU A C 1
ATOM 1407 O O . GLU A 1 176 ? -7.013 2.045 15.669 1.00 81.12 176 GLU A O 1
ATOM 1412 N N . ILE A 1 177 ? -6.111 0.874 13.987 1.00 76.12 177 ILE A N 1
ATOM 1413 C CA . ILE A 1 177 ? -6.496 -0.440 14.522 1.00 76.12 177 ILE A CA 1
ATOM 1414 C C . ILE A 1 177 ? -5.852 -0.681 15.887 1.00 76.12 177 ILE A C 1
ATOM 1416 O O . ILE A 1 177 ? -6.479 -1.277 16.754 1.00 76.12 177 ILE A O 1
ATOM 1420 N N . VAL A 1 178 ? -4.629 -0.194 16.114 1.00 70.38 178 VAL A N 1
ATOM 1421 C CA . VAL A 1 178 ? -3.947 -0.318 17.412 1.00 70.38 178 VAL A CA 1
ATOM 1422 C C . VAL A 1 178 ? -4.631 0.544 18.470 1.00 70.38 178 VAL A C 1
ATOM 1424 O O . VAL A 1 178 ? -4.728 0.128 19.621 1.00 70.38 178 VAL A O 1
ATOM 1427 N N . VAL A 1 179 ? -5.153 1.712 18.089 1.00 73.81 179 VAL A N 1
ATOM 1428 C CA . VAL A 1 179 ? -5.925 2.580 18.992 1.00 73.81 179 VAL A CA 1
ATOM 1429 C C . VAL A 1 179 ? -7.213 1.877 19.417 1.00 73.81 179 VAL A C 1
ATOM 1431 O O . VAL A 1 179 ? -7.507 1.802 20.610 1.00 73.81 179 VAL A O 1
ATOM 1434 N N . LEU A 1 180 ? -7.933 1.284 18.460 1.00 69.12 180 LEU A N 1
ATOM 1435 C CA . LEU A 1 180 ? -9.125 0.483 18.741 1.00 69.12 180 LEU A CA 1
ATOM 1436 C C . LEU A 1 180 ? -8.815 -0.790 19.538 1.00 69.12 180 LEU A C 1
ATOM 1438 O O . LEU A 1 180 ? -9.565 -1.129 20.448 1.00 69.12 180 LEU A O 1
ATOM 1442 N N . ASN A 1 181 ? -7.706 -1.475 19.247 1.00 63.03 181 ASN A N 1
ATOM 1443 C CA . ASN A 1 181 ? -7.284 -2.653 20.004 1.00 63.03 181 ASN A CA 1
ATOM 1444 C C . ASN A 1 181 ? -6.955 -2.283 21.448 1.00 63.03 181 ASN A C 1
ATOM 1446 O O . ASN A 1 181 ? -7.410 -2.947 22.368 1.00 63.03 181 ASN A O 1
ATOM 1450 N N . GLY A 1 182 ? -6.231 -1.180 21.650 1.00 59.00 182 GLY A N 1
ATOM 1451 C CA . GLY A 1 182 ? -5.969 -0.641 22.978 1.00 59.00 182 GLY A CA 1
ATOM 1452 C C . GLY A 1 182 ? -7.264 -0.338 23.732 1.00 59.00 182 GLY A C 1
ATOM 1453 O O . GLY A 1 182 ? -7.345 -0.642 24.914 1.00 59.00 182 GLY A O 1
ATOM 1454 N N . LEU A 1 183 ? -8.295 0.183 23.052 1.00 55.25 183 LEU A N 1
ATOM 1455 C CA . LEU A 1 183 ? -9.644 0.377 23.607 1.00 55.25 183 LEU A CA 1
ATOM 1456 C C . LEU A 1 183 ? -10.363 -0.942 23.939 1.00 55.25 183 LEU A C 1
ATOM 1458 O O . LEU A 1 183 ? -11.040 -1.012 24.964 1.00 55.25 183 LEU A O 1
ATOM 1462 N N . ALA A 1 184 ? -10.184 -1.993 23.138 1.00 44.91 184 ALA A N 1
ATOM 1463 C CA . ALA A 1 184 ? -10.718 -3.330 23.409 1.00 44.91 184 ALA A CA 1
ATOM 1464 C C . ALA A 1 184 ? -9.982 -4.045 24.563 1.00 44.91 184 ALA A C 1
ATOM 1466 O O . ALA A 1 184 ? -10.605 -4.741 25.363 1.00 44.91 184 ALA A O 1
ATOM 1467 N N . ASP A 1 185 ? -8.683 -3.803 24.741 1.00 44.19 185 ASP A N 1
ATOM 1468 C CA . ASP A 1 185 ? -7.909 -4.283 25.897 1.00 44.19 185 ASP A CA 1
ATOM 1469 C C . ASP A 1 185 ? -8.297 -3.560 27.204 1.00 44.19 185 ASP A C 1
ATOM 1471 O O . ASP A 1 185 ? -7.996 -4.024 28.312 1.00 44.19 185 ASP A O 1
ATOM 1475 N N . PHE A 1 186 ? -9.035 -2.451 27.089 1.00 48.81 186 PHE A N 1
ATOM 1476 C CA . PHE A 1 186 ? -9.721 -1.799 28.195 1.00 48.81 186 PHE A CA 1
ATOM 1477 C C . PHE A 1 186 ? -11.114 -2.366 28.472 1.00 48.81 186 PHE A C 1
ATOM 1479 O O . PHE A 1 186 ? -11.816 -1.688 29.218 1.00 48.81 186 PHE A O 1
ATOM 1486 N N . ILE A 1 187 ? -11.532 -3.550 27.973 1.00 48.75 187 ILE A N 1
ATOM 1487 C CA . ILE A 1 187 ? -12.791 -4.170 28.440 1.00 48.75 187 ILE A CA 1
ATOM 1488 C C . ILE A 1 187 ? -12.694 -4.302 29.962 1.00 48.75 187 ILE A C 1
ATOM 1490 O O . ILE A 1 187 ? -11.977 -5.167 30.480 1.00 48.75 187 ILE A O 1
ATOM 1494 N N . PRO A 1 188 ? -13.375 -3.421 30.710 1.00 60.72 188 PRO A N 1
ATOM 1495 C CA . PRO A 1 188 ? -13.173 -3.350 32.127 1.00 60.72 188 PRO A CA 1
ATOM 1496 C C . PRO A 1 188 ? -14.014 -4.473 32.708 1.00 60.72 188 PRO A C 1
ATOM 1498 O O . PRO A 1 188 ? -15.242 -4.389 32.715 1.00 60.72 188 PRO A O 1
ATOM 1501 N N . SER A 1 189 ? -13.384 -5.543 33.187 1.00 67.06 189 SER A N 1
ATOM 1502 C CA . SER A 1 189 ? -14.143 -6.574 33.886 1.00 67.06 189 SER A CA 1
ATOM 1503 C C . SER A 1 189 ? -14.604 -5.986 35.211 1.00 67.06 189 SER A C 1
ATOM 1505 O O . SER A 1 189 ? -13.789 -5.676 36.085 1.00 67.06 189 SER A O 1
ATOM 1507 N N . LEU A 1 190 ? -15.915 -5.824 35.364 1.00 65.81 190 LEU A N 1
ATOM 1508 C CA . LEU A 1 190 ? -16.513 -5.444 36.635 1.00 65.81 190 LEU A CA 1
ATOM 1509 C C . LEU A 1 190 ? -16.476 -6.636 37.589 1.00 65.81 190 LEU A C 1
ATOM 1511 O O . LEU A 1 190 ? -16.734 -7.776 37.198 1.00 65.81 190 LEU A O 1
ATOM 1515 N N . SER A 1 191 ? -16.159 -6.380 38.856 1.00 67.62 191 SER A N 1
ATOM 1516 C CA . SER A 1 191 ? -16.346 -7.384 39.897 1.00 67.62 191 SER A CA 1
ATOM 1517 C C . SER A 1 191 ? -17.835 -7.738 40.018 1.00 67.62 191 SER A C 1
ATOM 1519 O O . SER A 1 191 ? -18.685 -6.887 39.756 1.00 67.62 191 SER A O 1
ATOM 1521 N N . PRO A 1 192 ? -18.190 -8.938 40.514 1.00 63.88 192 PRO A N 1
ATOM 1522 C CA . PRO A 1 192 ? -19.587 -9.299 40.790 1.00 63.88 192 PRO A CA 1
ATOM 1523 C C . PRO A 1 192 ? -20.312 -8.315 41.721 1.00 63.88 192 PRO A C 1
ATOM 1525 O O . PRO A 1 192 ? -21.531 -8.206 41.701 1.00 63.88 192 PRO A O 1
ATOM 1528 N N . SER A 1 193 ? -19.551 -7.585 42.539 1.00 70.06 193 SER A N 1
ATOM 1529 C CA . SER A 1 193 ? -20.054 -6.538 43.426 1.00 70.06 193 SER A CA 1
ATOM 1530 C C . SER A 1 193 ? -20.200 -5.157 42.768 1.00 70.06 193 SER A C 1
ATOM 1532 O O . SER A 1 193 ? -20.671 -4.233 43.423 1.00 70.06 193 SER A O 1
ATOM 1534 N N . GLY A 1 194 ? -19.738 -4.978 41.525 1.00 71.88 194 GLY A N 1
ATOM 1535 C CA . GLY A 1 194 ? -19.743 -3.707 40.784 1.00 71.88 194 GLY A CA 1
ATOM 1536 C C . GLY A 1 194 ? -18.829 -2.611 41.348 1.00 71.88 194 GLY A C 1
ATOM 1537 O O . GLY A 1 194 ? -18.804 -1.501 40.826 1.00 71.88 194 GLY A O 1
ATOM 1538 N N . LEU A 1 195 ? -18.095 -2.898 42.425 1.00 73.12 195 LEU A N 1
ATOM 1539 C CA . LEU A 1 195 ? -17.231 -1.941 43.121 1.00 73.12 195 LEU A CA 1
ATOM 1540 C C . LEU A 1 195 ? -15.870 -1.765 42.446 1.00 73.12 195 LEU A C 1
ATOM 1542 O O . LEU A 1 195 ? -15.253 -0.709 42.590 1.00 73.12 195 LEU A O 1
ATOM 1546 N N . TRP A 1 196 ? -15.398 -2.798 41.752 1.00 74.12 196 TRP A N 1
ATOM 1547 C CA . TRP A 1 196 ? -14.056 -2.846 41.197 1.00 74.12 196 TRP A CA 1
ATOM 1548 C C . TRP A 1 196 ? -14.087 -3.082 39.699 1.00 74.12 196 TRP A C 1
ATOM 1550 O O . TRP A 1 196 ? -14.872 -3.880 39.191 1.00 74.12 196 TRP A O 1
ATOM 1560 N N . THR A 1 197 ? -13.163 -2.427 39.014 1.00 74.25 197 THR A N 1
ATOM 1561 C CA . THR A 1 197 ? -12.930 -2.577 37.588 1.00 74.25 197 THR A CA 1
ATOM 1562 C C . THR A 1 197 ? -11.515 -3.091 37.374 1.00 74.25 197 THR A C 1
ATOM 1564 O O . THR A 1 197 ? -10.563 -2.477 37.857 1.00 74.25 197 THR A O 1
ATOM 1567 N N . ALA A 1 198 ? -11.381 -4.206 36.656 1.00 76.19 198 ALA A N 1
ATOM 1568 C CA . ALA A 1 198 ? -10.102 -4.760 36.233 1.00 76.19 198 ALA A CA 1
ATOM 1569 C C . ALA A 1 198 ? -9.818 -4.412 34.768 1.00 76.19 198 ALA A C 1
ATOM 1571 O O . ALA A 1 198 ? -10.694 -4.577 33.925 1.00 76.19 198 ALA A O 1
ATOM 1572 N N . VAL A 1 199 ? -8.597 -3.970 34.464 1.00 68.06 199 VAL A N 1
ATOM 1573 C CA . VAL A 1 199 ? -8.137 -3.669 33.098 1.00 68.06 199 VAL A CA 1
ATOM 1574 C C . VAL A 1 199 ? -6.779 -4.307 32.837 1.00 68.06 199 VAL A C 1
ATOM 1576 O O . VAL A 1 199 ? -5.924 -4.348 33.731 1.00 68.06 199 VAL A O 1
ATOM 1579 N N . ALA A 1 200 ? -6.561 -4.776 31.611 1.00 67.88 200 ALA A N 1
ATOM 1580 C CA . ALA A 1 200 ? -5.233 -5.134 31.139 1.00 67.88 200 ALA A CA 1
ATOM 1581 C C . ALA A 1 200 ? -4.514 -3.866 30.651 1.00 67.88 200 ALA A C 1
ATOM 1583 O O . ALA A 1 200 ? -5.114 -2.962 30.083 1.00 67.88 200 ALA A O 1
ATOM 1584 N N . SER A 1 201 ? -3.222 -3.754 30.938 1.00 61.00 201 SER A N 1
ATOM 1585 C CA . SER A 1 201 ? -2.389 -2.629 30.523 1.00 61.00 201 SER A CA 1
ATOM 1586 C C . SER A 1 201 ? -1.002 -3.140 30.183 1.00 61.00 201 SER A C 1
ATOM 1588 O O . SER A 1 201 ? -0.383 -3.875 30.960 1.00 61.00 201 SER A O 1
ATOM 1590 N N . TYR A 1 202 ? -0.475 -2.677 29.058 1.00 61.78 202 TYR A N 1
ATOM 1591 C CA . TYR A 1 202 ? 0.925 -2.873 28.713 1.00 61.78 202 TYR A CA 1
ATOM 1592 C C . TYR A 1 202 ? 1.806 -2.117 29.711 1.00 61.78 202 TYR A C 1
ATOM 1594 O O . TYR A 1 202 ? 1.479 -1.015 30.154 1.00 61.78 202 TYR A O 1
ATOM 1602 N N . GLY A 1 203 ? 2.888 -2.754 30.156 1.00 50.81 203 GLY A N 1
ATOM 1603 C CA . GLY A 1 203 ? 3.715 -2.281 31.264 1.00 50.81 203 GLY A CA 1
ATOM 1604 C C . GLY A 1 203 ? 4.610 -1.072 31.012 1.00 50.81 203 GLY A C 1
ATOM 1605 O O . GLY A 1 203 ? 5.479 -0.820 31.845 1.00 50.81 203 GLY A O 1
ATOM 1606 N N . THR A 1 204 ? 4.437 -0.347 29.910 1.00 49.53 204 THR A N 1
ATOM 1607 C CA . THR A 1 204 ? 5.286 0.785 29.531 1.00 49.53 204 THR A CA 1
ATOM 1608 C C . THR A 1 204 ? 4.533 2.118 29.632 1.00 49.53 204 THR A C 1
ATOM 1610 O O . THR A 1 204 ? 3.411 2.231 29.141 1.00 49.53 204 THR A O 1
ATOM 1613 N N . PRO A 1 205 ? 5.137 3.165 30.228 1.00 42.34 205 PRO A N 1
ATOM 1614 C CA . PRO A 1 205 ? 4.522 4.494 30.316 1.00 42.34 205 PRO A CA 1
ATOM 1615 C C . PRO A 1 205 ? 4.398 5.226 28.965 1.00 42.34 205 PRO A C 1
ATOM 1617 O O . PRO A 1 205 ? 3.682 6.218 28.893 1.00 42.34 205 PRO A O 1
ATOM 1620 N N . ASN A 1 206 ? 5.047 4.736 27.901 1.00 44.47 206 ASN A N 1
ATOM 1621 C CA . ASN A 1 206 ? 5.156 5.430 26.609 1.00 44.47 206 ASN A CA 1
ATOM 1622 C C . ASN A 1 206 ? 4.314 4.805 25.477 1.00 44.47 206 ASN A C 1
ATOM 1624 O O . ASN A 1 206 ? 4.492 5.174 24.321 1.00 44.47 206 ASN A O 1
ATOM 1628 N N . GLY A 1 207 ? 3.411 3.864 25.778 1.00 47.25 207 GLY A N 1
ATOM 1629 C CA . GLY A 1 207 ? 2.661 3.149 24.738 1.00 47.25 207 GLY A CA 1
ATOM 1630 C C . GLY A 1 207 ? 3.527 2.177 23.919 1.00 47.25 207 GLY A C 1
ATOM 1631 O O . GLY A 1 207 ? 4.687 1.922 24.255 1.00 47.25 207 GLY A O 1
ATOM 1632 N N . TRP A 1 208 ? 2.927 1.563 22.895 1.00 45.59 208 TRP A N 1
ATOM 1633 C CA . TRP A 1 208 ? 3.513 0.473 22.100 1.00 45.59 208 TRP A CA 1
ATOM 1634 C C . TRP A 1 208 ? 4.253 1.014 20.864 1.00 45.59 208 TRP A C 1
ATOM 1636 O O . TRP A 1 208 ? 3.699 1.831 20.133 1.00 45.59 208 TRP A O 1
ATOM 1646 N N . ALA A 1 209 ? 5.486 0.557 20.615 1.00 46.06 209 ALA A N 1
ATOM 1647 C CA . ALA A 1 209 ? 6.358 1.063 19.542 1.00 46.06 209 ALA A CA 1
ATOM 1648 C C . ALA A 1 209 ? 6.347 0.220 18.246 1.00 46.06 209 ALA A C 1
ATOM 1650 O O . ALA A 1 209 ? 7.136 0.479 17.343 1.00 46.06 209 ALA A O 1
ATOM 1651 N N . GLY A 1 210 ? 5.439 -0.756 18.122 1.00 44.28 210 GLY A N 1
ATOM 1652 C CA . GLY A 1 210 ? 5.172 -1.441 16.851 1.00 44.28 210 GLY A CA 1
ATOM 1653 C C . GLY A 1 210 ? 5.993 -2.702 16.551 1.00 44.28 210 GLY A C 1
ATOM 1654 O O . GLY A 1 210 ? 5.860 -3.232 15.450 1.00 44.28 210 GLY A O 1
ATOM 1655 N N . GLU A 1 211 ? 6.794 -3.220 17.485 1.00 36.88 211 GLU A N 1
ATOM 1656 C CA . GLU A 1 211 ? 7.501 -4.500 17.307 1.00 36.88 211 GLU A CA 1
ATOM 1657 C C . GLU A 1 211 ? 6.786 -5.646 18.030 1.00 36.88 211 GLU A C 1
ATOM 1659 O O . GLU A 1 211 ? 6.367 -5.504 19.174 1.00 36.88 211 GLU A O 1
ATOM 1664 N N . VAL A 1 212 ? 6.642 -6.789 17.350 1.00 45.50 212 VAL A N 1
ATOM 1665 C CA . VAL A 1 212 ? 6.005 -8.016 17.857 1.00 45.50 212 VAL A CA 1
ATOM 1666 C C . VAL A 1 212 ? 6.977 -8.745 18.791 1.00 45.50 212 VAL A C 1
ATOM 1668 O O . VAL A 1 212 ? 7.572 -9.754 18.422 1.00 45.50 212 VAL A O 1
ATOM 1671 N N . GLU A 1 213 ? 7.171 -8.212 19.993 1.00 42.78 213 GLU A N 1
ATOM 1672 C CA . GLU A 1 213 ? 7.751 -8.956 21.112 1.00 42.78 213 GLU A CA 1
ATOM 1673 C C . GLU A 1 213 ? 6.652 -9.416 22.078 1.00 42.78 213 GLU A C 1
ATOM 1675 O O . GLU A 1 213 ? 5.590 -8.810 22.208 1.00 42.78 213 GLU A O 1
ATOM 1680 N N . ASP A 1 214 ? 6.902 -10.527 22.758 1.00 50.16 214 ASP A N 1
ATOM 1681 C CA . ASP A 1 214 ? 6.056 -11.075 23.813 1.00 50.16 214 ASP A CA 1
ATOM 1682 C C . ASP A 1 214 ? 6.101 -10.129 25.042 1.00 50.16 214 ASP A C 1
ATOM 1684 O O . ASP A 1 214 ? 7.011 -10.186 25.874 1.00 50.16 214 ASP A O 1
ATOM 1688 N N . PHE A 1 215 ? 5.153 -9.188 25.150 1.00 51.75 215 PHE A N 1
ATOM 1689 C CA . PHE A 1 215 ? 5.1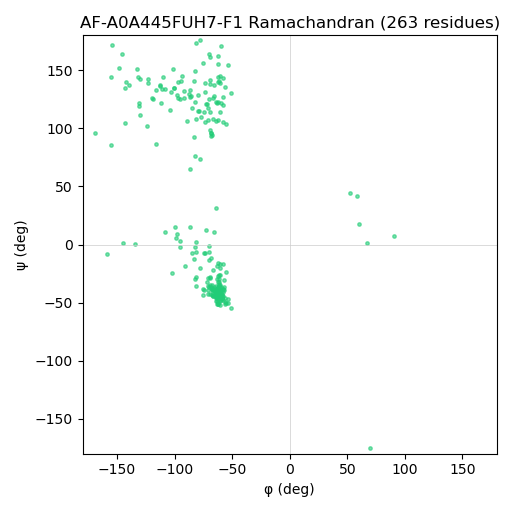97 -8.150 26.190 1.00 51.75 215 PHE A CA 1
ATOM 1690 C C . PHE A 1 215 ? 4.660 -8.612 27.551 1.00 51.75 215 PHE A C 1
ATOM 1692 O O . PHE A 1 215 ? 3.711 -9.395 27.638 1.00 51.75 215 PHE A O 1
ATOM 1699 N N . PRO A 1 216 ? 5.195 -8.055 28.656 1.00 58.16 216 PRO A N 1
ATOM 1700 C CA . PRO A 1 216 ? 4.614 -8.248 29.970 1.00 58.16 216 PRO A CA 1
ATOM 1701 C C . PRO A 1 216 ? 3.286 -7.486 30.101 1.00 58.16 216 PRO A C 1
ATOM 1703 O O . PRO A 1 216 ? 3.260 -6.258 30.245 1.00 58.16 216 PRO A O 1
ATOM 1706 N N . THR A 1 217 ? 2.177 -8.223 30.092 1.00 62.12 217 THR A N 1
ATOM 1707 C CA . THR A 1 217 ? 0.839 -7.688 30.375 1.00 62.12 217 THR A CA 1
ATOM 1708 C C . THR A 1 217 ? 0.639 -7.541 31.881 1.00 62.12 217 THR A C 1
ATOM 1710 O O . THR A 1 217 ? 0.842 -8.483 32.654 1.00 62.12 217 THR A O 1
ATOM 1713 N N . HIS A 1 218 ? 0.215 -6.360 32.324 1.00 68.75 218 HIS A N 1
ATOM 1714 C CA . HIS A 1 218 ? -0.140 -6.095 33.713 1.00 68.75 218 HIS A CA 1
ATOM 1715 C C . HIS A 1 218 ? -1.649 -5.943 33.861 1.00 68.75 218 HIS A C 1
ATOM 1717 O O . HIS A 1 218 ? -2.272 -5.203 33.110 1.00 68.75 218 HIS A O 1
ATOM 1723 N N . ILE A 1 219 ? -2.231 -6.594 34.865 1.00 74.62 219 ILE A N 1
ATOM 1724 C CA . ILE A 1 219 ? -3.634 -6.386 35.225 1.00 74.62 219 ILE A CA 1
ATOM 1725 C C . ILE A 1 219 ? -3.680 -5.391 36.377 1.00 74.62 219 ILE A C 1
ATOM 1727 O O . ILE A 1 219 ? -3.030 -5.590 37.410 1.00 74.62 219 ILE A O 1
ATOM 1731 N N . TYR A 1 220 ? -4.454 -4.327 36.199 1.00 72.50 220 TYR A N 1
ATOM 1732 C CA . TYR A 1 220 ? -4.740 -3.334 37.225 1.00 72.50 220 TYR A CA 1
ATOM 1733 C C . TYR A 1 220 ? -6.191 -3.438 37.667 1.00 72.50 220 TYR A C 1
ATOM 1735 O O . TYR A 1 220 ? -7.067 -3.677 36.845 1.00 72.50 220 TYR A O 1
ATOM 1743 N N . VAL A 1 221 ? -6.442 -3.204 38.951 1.00 78.06 221 VAL A N 1
ATOM 1744 C CA . VAL A 1 221 ? -7.787 -3.088 39.519 1.00 78.06 221 VAL A CA 1
ATOM 1745 C C . VAL A 1 221 ? -7.914 -1.738 40.214 1.00 78.06 221 VAL A C 1
ATOM 1747 O O . VAL A 1 221 ? -6.970 -1.298 40.867 1.00 78.06 221 VAL A O 1
ATOM 1750 N N . PHE A 1 222 ? -9.051 -1.069 40.053 1.00 73.31 222 PHE A N 1
ATOM 1751 C CA . PHE A 1 222 ? -9.361 0.215 40.691 1.00 73.31 222 PHE A CA 1
ATOM 1752 C C . PHE A 1 222 ? -10.853 0.315 41.021 1.00 73.31 222 PHE A C 1
ATOM 1754 O O . PHE A 1 222 ? -11.659 -0.463 40.506 1.00 73.31 222 PHE A O 1
ATOM 1761 N N . LEU A 1 223 ? -11.226 1.263 41.884 1.00 71.31 223 LEU A N 1
ATOM 1762 C CA . LEU A 1 223 ? -12.629 1.498 42.228 1.00 71.31 223 LEU A CA 1
ATOM 1763 C C . LEU A 1 223 ? -13.394 2.023 41.012 1.00 71.31 223 LEU A C 1
ATOM 1765 O O . LEU A 1 223 ? -13.026 3.040 40.426 1.00 71.31 223 LEU A O 1
ATOM 1769 N N . THR A 1 224 ? -14.495 1.366 40.655 1.00 71.56 224 THR A N 1
ATOM 1770 C CA . THR A 1 224 ? -15.290 1.712 39.465 1.00 71.56 224 THR A CA 1
ATOM 1771 C C . THR A 1 224 ? -15.833 3.141 39.526 1.00 71.56 224 THR A C 1
ATOM 1773 O O . THR A 1 224 ? -15.883 3.828 38.508 1.00 71.56 224 THR A O 1
ATOM 1776 N N . ARG A 1 225 ? -16.212 3.609 40.723 1.00 64.31 225 ARG A N 1
ATOM 1777 C CA . ARG A 1 225 ? -16.893 4.897 40.928 1.00 64.31 225 ARG A CA 1
ATOM 1778 C C . ARG A 1 225 ? -16.027 6.114 40.594 1.00 64.31 225 ARG A C 1
ATOM 1780 O O . ARG A 1 225 ? -16.543 7.079 40.043 1.00 64.31 225 ARG A O 1
ATOM 1787 N N . ASP A 1 226 ? -14.753 6.097 40.974 1.00 64.81 226 ASP A N 1
ATOM 1788 C CA . ASP A 1 226 ? -13.871 7.274 40.920 1.00 64.81 226 ASP A CA 1
ATOM 1789 C C . ASP A 1 226 ? -12.487 6.986 40.318 1.00 64.81 226 ASP A C 1
ATOM 1791 O O . ASP A 1 226 ? -11.659 7.889 40.202 1.00 64.81 226 ASP A O 1
ATOM 1795 N N . ARG A 1 227 ? -12.237 5.737 39.904 1.00 60.41 227 ARG A N 1
ATOM 1796 C CA . ARG A 1 227 ? -10.973 5.258 39.327 1.00 60.41 227 ARG A CA 1
ATOM 1797 C C . ARG A 1 227 ? -9.764 5.393 40.261 1.00 60.41 227 ARG A C 1
ATOM 1799 O O . ARG A 1 227 ? -8.621 5.304 39.811 1.00 60.41 227 ARG A O 1
ATOM 1806 N N . THR A 1 228 ? -9.997 5.574 41.560 1.00 60.88 228 THR A N 1
ATOM 1807 C CA . THR A 1 228 ? -8.941 5.629 42.576 1.00 60.88 228 THR A CA 1
ATOM 1808 C C . THR A 1 228 ? -8.491 4.224 42.984 1.00 60.88 228 THR A C 1
ATOM 1810 O O . THR A 1 228 ? -9.067 3.216 42.569 1.00 60.88 228 THR A O 1
ATOM 1813 N N . HIS A 1 229 ? -7.442 4.139 43.809 1.00 71.81 229 HIS A N 1
ATOM 1814 C CA . HIS A 1 229 ? -6.918 2.866 44.320 1.00 71.81 229 HIS A CA 1
ATOM 1815 C C . HIS A 1 229 ? -6.477 1.905 43.209 1.00 71.81 229 HIS A C 1
ATOM 1817 O O . HIS A 1 229 ? -6.721 0.703 43.276 1.00 71.81 229 HIS A O 1
ATOM 1823 N N . ARG A 1 230 ? -5.815 2.439 42.176 1.00 68.81 230 ARG A N 1
ATOM 1824 C CA . ARG A 1 230 ? -5.248 1.632 41.097 1.00 68.81 230 ARG A CA 1
ATOM 1825 C C . ARG A 1 230 ? -4.112 0.762 41.633 1.00 68.81 230 ARG A C 1
ATOM 1827 O O . ARG A 1 230 ? -3.022 1.252 41.915 1.00 68.81 230 ARG A O 1
ATOM 1834 N N . VAL A 1 231 ? -4.366 -0.537 41.729 1.00 71.19 231 VAL A N 1
ATOM 1835 C CA . VAL A 1 231 ? -3.411 -1.542 42.201 1.00 71.19 231 VAL A CA 1
ATOM 1836 C C . VAL A 1 231 ? -3.096 -2.505 41.068 1.00 71.19 231 VAL A C 1
ATOM 1838 O O . VAL A 1 231 ? -3.991 -3.008 40.395 1.00 71.19 231 VAL A O 1
ATOM 1841 N N . LYS A 1 232 ? -1.809 -2.779 40.854 1.00 76.56 232 LYS A N 1
ATOM 1842 C CA . LYS A 1 232 ? -1.358 -3.859 39.975 1.00 76.56 232 LYS A CA 1
ATOM 1843 C C . LYS A 1 232 ? -1.582 -5.192 40.687 1.00 76.56 232 LYS A C 1
ATOM 1845 O O . LYS A 1 232 ? -0.935 -5.454 41.697 1.00 76.56 232 LYS A O 1
ATOM 1850 N N . VAL A 1 233 ? -2.477 -6.025 40.167 1.00 75.75 233 VAL A N 1
ATOM 1851 C CA . VAL A 1 233 ? -2.869 -7.291 40.813 1.00 75.75 233 VAL A CA 1
ATOM 1852 C C . VAL A 1 233 ? -2.224 -8.515 40.184 1.00 75.75 233 VAL A C 1
ATOM 1854 O O . VAL A 1 233 ? -2.065 -9.523 40.868 1.00 75.75 233 VAL A O 1
ATOM 1857 N N . ALA A 1 234 ? -1.824 -8.427 38.914 1.00 68.50 234 ALA A N 1
ATOM 1858 C CA . ALA A 1 234 ? -1.121 -9.501 38.230 1.00 68.50 234 ALA A CA 1
ATOM 1859 C C . ALA A 1 234 ? -0.138 -8.956 37.191 1.00 68.50 234 ALA A C 1
ATOM 1861 O O . ALA A 1 234 ? -0.319 -7.880 36.615 1.00 68.50 234 ALA A O 1
ATOM 1862 N N . SER A 1 235 ? 0.912 -9.731 36.945 1.00 65.12 235 SER A N 1
ATOM 1863 C CA . SER A 1 235 ? 1.824 -9.551 35.821 1.00 65.12 235 SER A CA 1
ATOM 1864 C C . SER A 1 235 ? 1.996 -10.884 35.125 1.00 65.12 235 SER A C 1
ATOM 1866 O O . SER A 1 235 ? 2.442 -11.842 35.760 1.00 65.12 235 SER A O 1
ATOM 1868 N N . HIS A 1 236 ? 1.676 -10.940 33.841 1.00 57.56 236 HIS A N 1
ATOM 1869 C CA . HIS A 1 236 ? 2.132 -12.027 33.000 1.00 57.56 236 HIS A CA 1
ATOM 1870 C C . HIS A 1 236 ? 3.509 -11.651 32.458 1.00 57.56 236 HIS A C 1
ATOM 1872 O O . HIS A 1 236 ? 3.693 -10.553 31.942 1.00 57.56 236 HIS A O 1
ATOM 1878 N N . ARG A 1 237 ? 4.491 -12.534 32.638 1.00 50.75 237 ARG A N 1
ATOM 1879 C CA . ARG A 1 237 ? 5.800 -12.424 31.998 1.00 50.75 237 ARG A CA 1
ATOM 1880 C C . ARG A 1 237 ? 5.955 -13.685 31.150 1.00 50.75 237 ARG A C 1
ATOM 1882 O O . ARG A 1 237 ? 5.795 -14.769 31.718 1.00 50.75 237 ARG A O 1
ATOM 1889 N N . PRO A 1 238 ? 6.246 -13.574 29.850 1.00 45.75 238 PRO A N 1
ATOM 1890 C CA . PRO A 1 238 ? 6.525 -14.749 29.046 1.00 45.75 238 PRO A CA 1
ATOM 1891 C C . PRO A 1 238 ? 7.782 -15.404 29.621 1.00 45.75 238 PRO A C 1
ATOM 1893 O O . PRO A 1 238 ? 8.820 -14.762 29.792 1.00 45.75 238 PRO A O 1
ATOM 1896 N N . THR A 1 239 ? 7.661 -16.665 30.021 1.00 45.81 239 THR A N 1
ATOM 1897 C CA . THR A 1 239 ? 8.796 -17.499 30.425 1.00 45.81 239 THR A CA 1
ATOM 1898 C C . THR A 1 239 ? 8.929 -18.593 29.381 1.00 45.81 239 THR A C 1
ATOM 1900 O O . THR A 1 239 ? 7.930 -19.165 28.955 1.00 45.81 239 THR A O 1
ATOM 1903 N N . SER A 1 240 ? 10.156 -18.899 28.966 1.00 43.88 240 SER A N 1
ATOM 1904 C CA . SER A 1 240 ? 10.480 -19.938 27.977 1.00 43.88 240 SER A CA 1
ATOM 1905 C C . SER A 1 240 ? 10.154 -21.374 28.433 1.00 43.88 240 SER A C 1
ATOM 1907 O O . SER A 1 240 ? 10.554 -22.334 27.779 1.00 43.88 240 SER A O 1
ATOM 1909 N N . HIS A 1 241 ? 9.421 -21.542 29.541 1.00 39.53 241 HIS A N 1
ATOM 1910 C CA . HIS A 1 241 ? 9.002 -22.827 30.088 1.00 39.53 241 HIS A CA 1
ATOM 1911 C C . HIS A 1 241 ? 7.554 -22.776 30.610 1.00 39.53 241 HIS A C 1
ATOM 1913 O O . HIS A 1 241 ? 7.187 -21.831 31.311 1.00 39.53 241 HIS A O 1
ATOM 1919 N N . PRO A 1 242 ? 6.726 -23.803 30.336 1.00 43.44 242 PRO A N 1
ATOM 1920 C CA . PRO A 1 242 ? 5.301 -23.789 30.638 1.00 43.44 242 PRO A CA 1
ATOM 1921 C C . PRO A 1 242 ? 5.025 -24.273 32.068 1.00 43.44 242 PRO A C 1
ATOM 1923 O O . PRO A 1 242 ? 4.407 -25.311 32.259 1.00 43.44 242 PRO A O 1
ATOM 1926 N N . THR A 1 243 ? 5.477 -23.552 33.094 1.00 43.91 243 THR A N 1
ATOM 1927 C CA . THR A 1 243 ? 5.075 -23.829 34.488 1.00 43.91 243 THR A CA 1
ATOM 1928 C C . THR A 1 243 ? 5.200 -22.572 35.342 1.00 43.91 243 THR A C 1
ATOM 1930 O O . THR A 1 243 ? 6.208 -22.351 36.009 1.00 43.91 243 THR A O 1
ATOM 1933 N N . GLY A 1 244 ? 4.170 -21.731 35.342 1.00 40.59 244 GLY A N 1
ATOM 1934 C CA . GLY A 1 244 ? 4.096 -20.601 36.262 1.00 40.59 244 GLY A CA 1
ATOM 1935 C C . GLY A 1 244 ? 2.719 -19.964 36.248 1.00 40.59 244 GLY A C 1
ATOM 1936 O O . GLY A 1 244 ? 2.429 -19.136 35.390 1.00 40.59 244 GLY A O 1
ATOM 1937 N N . SER A 1 245 ? 1.861 -20.346 37.195 1.00 43.06 245 SER A N 1
ATOM 1938 C CA . SER A 1 245 ? 0.584 -19.664 37.418 1.00 43.06 245 SER A CA 1
ATOM 1939 C C . SER A 1 245 ? 0.823 -18.173 37.721 1.00 43.06 245 SER A C 1
ATOM 1941 O O . SER A 1 245 ? 1.795 -17.848 38.414 1.00 43.06 245 SER A O 1
ATOM 1943 N N . PRO A 1 246 ? -0.042 -17.253 37.252 1.00 47.97 246 PRO A N 1
ATOM 1944 C CA . PRO A 1 246 ? 0.096 -15.826 37.533 1.00 47.97 246 PRO A CA 1
ATOM 1945 C C . PRO A 1 246 ? 0.148 -15.552 39.042 1.00 47.97 246 PRO A C 1
ATOM 1947 O O . PRO A 1 246 ? -0.648 -16.094 39.809 1.00 47.97 246 PRO A O 1
ATOM 1950 N N . ARG A 1 247 ? 1.069 -14.686 39.484 1.00 48.47 247 ARG A N 1
ATOM 1951 C CA . ARG A 1 247 ? 1.143 -14.250 40.887 1.00 48.47 247 ARG A CA 1
ATOM 1952 C C . ARG A 1 247 ? 0.043 -13.212 41.134 1.00 48.47 247 ARG A C 1
ATOM 1954 O O . ARG A 1 247 ? 0.124 -12.112 40.593 1.00 48.47 247 ARG A O 1
ATOM 1961 N N . VAL A 1 248 ? -0.979 -13.576 41.909 1.00 49.94 248 VAL A N 1
ATOM 1962 C CA . VAL A 1 248 ? -2.123 -12.709 42.244 1.00 49.94 248 VAL A CA 1
ATOM 1963 C C . VAL A 1 248 ? -1.908 -12.073 43.616 1.00 49.94 248 VAL A C 1
ATOM 1965 O O . VAL A 1 248 ? -1.631 -12.776 44.589 1.00 49.94 248 VAL A O 1
ATOM 1968 N N . HIS A 1 249 ? -2.042 -10.749 43.705 1.00 58.12 249 HIS A N 1
ATOM 1969 C CA . HIS A 1 249 ? -2.012 -10.023 44.978 1.00 58.12 249 HIS A CA 1
ATOM 1970 C C . HIS A 1 249 ? -3.434 -9.790 45.529 1.00 58.12 249 HIS A C 1
ATOM 1972 O O . HIS A 1 249 ? -4.333 -9.484 44.743 1.00 58.12 249 HIS A O 1
ATOM 1978 N N . PRO A 1 250 ? -3.663 -9.904 46.856 1.00 51.03 250 PRO A N 1
ATOM 1979 C CA . PRO A 1 250 ? -4.959 -9.604 47.465 1.00 51.03 250 PRO A CA 1
ATOM 1980 C C . PRO A 1 250 ? -5.365 -8.142 47.253 1.00 51.03 250 PRO A C 1
ATOM 1982 O O . PRO A 1 250 ? -4.531 -7.241 47.365 1.00 51.03 250 PRO A O 1
ATOM 1985 N N . LEU A 1 251 ? -6.652 -7.905 46.989 1.00 53.34 251 LEU A N 1
ATOM 1986 C CA . LEU A 1 251 ? -7.202 -6.552 46.925 1.00 53.34 251 LEU A CA 1
ATOM 1987 C C . LEU A 1 251 ? -7.221 -5.917 48.324 1.00 53.34 251 LEU A C 1
ATOM 1989 O O . LEU A 1 251 ? -7.539 -6.606 49.299 1.00 53.34 251 LEU A O 1
ATOM 1993 N N . PRO A 1 252 ? -6.915 -4.614 48.446 1.00 54.78 252 PRO A N 1
ATOM 1994 C CA . PRO A 1 252 ? -7.080 -3.910 49.708 1.00 54.78 252 PRO A CA 1
ATOM 1995 C C . PRO A 1 252 ? -8.565 -3.897 50.119 1.00 54.78 252 PRO A C 1
ATOM 1997 O O . PRO A 1 252 ? -9.441 -3.793 49.253 1.00 54.78 252 PRO A O 1
ATOM 2000 N N . PRO A 1 253 ? -8.878 -3.999 51.424 1.00 50.06 253 PRO A N 1
ATOM 2001 C CA . PRO A 1 253 ? -10.256 -3.938 51.892 1.00 50.06 253 PRO A CA 1
ATOM 2002 C C . PRO A 1 253 ? -10.873 -2.572 51.543 1.00 50.06 253 PRO A C 1
ATOM 2004 O O . PRO A 1 253 ? -10.190 -1.550 51.672 1.00 50.06 253 PRO A O 1
ATOM 2007 N N . PRO A 1 254 ? -12.150 -2.523 51.116 1.00 44.66 254 PRO A N 1
ATOM 2008 C CA . PRO A 1 254 ? -12.836 -1.257 50.896 1.00 44.66 254 PRO A CA 1
ATOM 2009 C C . PRO A 1 254 ? -12.865 -0.490 52.218 1.00 44.66 254 PRO A C 1
ATOM 2011 O O . PRO A 1 254 ? -13.349 -0.999 53.231 1.00 44.66 254 PRO A O 1
ATOM 2014 N N . GLN A 1 255 ? -12.299 0.718 52.228 1.00 47.16 255 GLN A N 1
ATOM 2015 C CA . GLN A 1 255 ? -12.323 1.550 53.423 1.00 47.16 255 GLN A CA 1
ATOM 2016 C C . GLN A 1 255 ? -13.776 1.907 53.742 1.00 47.16 255 GLN A C 1
ATOM 2018 O O . GLN A 1 255 ? -14.488 2.471 52.908 1.00 47.16 255 GLN A O 1
ATOM 2023 N N . ALA A 1 256 ? -14.217 1.552 54.950 1.00 38.28 256 ALA A N 1
ATOM 2024 C CA . ALA A 1 256 ? -15.501 1.979 55.471 1.00 38.28 256 ALA A CA 1
ATOM 2025 C C . ALA A 1 256 ? -15.522 3.508 55.485 1.00 38.28 256 ALA A C 1
ATOM 2027 O O . ALA A 1 256 ? -14.680 4.148 56.114 1.00 38.28 256 ALA A O 1
ATOM 2028 N N . THR A 1 257 ? -16.466 4.092 54.755 1.00 37.78 257 THR A N 1
ATOM 2029 C CA . THR A 1 257 ? -16.710 5.528 54.788 1.00 37.78 257 THR A CA 1
ATOM 2030 C C . THR A 1 257 ? -17.163 5.865 56.203 1.00 37.78 257 THR A C 1
ATOM 2032 O O . THR A 1 257 ? -18.266 5.503 56.609 1.00 37.78 257 THR A O 1
ATOM 2035 N N . THR A 1 258 ? -16.298 6.498 56.990 1.00 33.56 258 THR A N 1
ATOM 2036 C CA . THR A 1 258 ? -16.672 7.028 58.298 1.00 33.56 258 THR A CA 1
ATOM 2037 C C . THR A 1 258 ? -17.633 8.183 58.053 1.00 33.56 258 THR A C 1
ATOM 2039 O O . THR A 1 258 ? -17.228 9.306 57.757 1.00 33.56 258 THR A O 1
ATOM 2042 N N . THR A 1 259 ? -18.931 7.901 58.115 1.00 35.34 259 THR A N 1
ATOM 2043 C CA . THR A 1 259 ? -19.966 8.929 58.142 1.00 35.34 259 THR A CA 1
ATOM 2044 C C . THR A 1 259 ? -19.840 9.667 59.472 1.00 35.34 259 THR A C 1
ATOM 2046 O O . THR A 1 259 ? -20.361 9.222 60.492 1.00 35.34 259 THR A O 1
ATOM 2049 N N . SER A 1 260 ? -19.110 10.783 59.485 1.00 32.22 260 SER A N 1
ATOM 2050 C CA . SER A 1 260 ? -19.204 11.752 60.576 1.00 32.22 260 SER A CA 1
ATOM 2051 C C . SER A 1 260 ? -20.580 12.404 60.510 1.00 32.22 260 SER A C 1
ATOM 2053 O O . SER A 1 260 ? -20.810 13.342 59.752 1.00 32.22 260 SER A O 1
ATOM 2055 N N . THR A 1 261 ? -21.510 11.881 61.304 1.00 33.19 261 THR A N 1
ATOM 2056 C CA . THR A 1 261 ? -22.770 12.544 61.629 1.00 33.19 261 THR A CA 1
ATOM 2057 C C . THR A 1 261 ? -22.456 13.750 62.511 1.00 33.19 261 THR A C 1
ATOM 2059 O O . THR A 1 261 ? -22.255 13.615 63.717 1.00 33.19 261 THR A O 1
ATOM 2062 N N . THR A 1 262 ? -22.395 14.943 61.924 1.00 32.16 262 THR A N 1
ATOM 2063 C CA . THR A 1 262 ? -22.406 16.192 62.691 1.00 32.16 262 THR A CA 1
ATOM 2064 C C . THR A 1 262 ? -23.821 16.416 63.220 1.00 32.16 262 THR A C 1
ATOM 2066 O O . THR A 1 262 ? -24.729 16.761 62.468 1.00 32.16 262 THR A O 1
ATOM 2069 N N . VAL A 1 263 ? -24.020 16.192 64.519 1.00 33.91 263 VAL A N 1
ATOM 2070 C CA . VAL A 1 263 ? -25.227 16.617 65.237 1.00 33.91 263 VAL A CA 1
ATOM 2071 C C . VAL A 1 263 ? -25.081 18.105 65.550 1.00 33.91 263 VAL A C 1
ATOM 2073 O O . VAL A 1 263 ? -24.195 18.497 66.305 1.00 33.91 263 VAL A O 1
ATOM 2076 N N . LEU A 1 264 ? -25.945 18.924 64.949 1.00 33.19 264 LEU A N 1
ATOM 2077 C CA . LEU A 1 264 ? -26.151 20.323 65.318 1.00 33.19 264 LEU A CA 1
ATOM 2078 C C . LEU A 1 264 ? -26.763 20.398 66.728 1.00 33.19 264 LEU A C 1
ATOM 2080 O O . LEU A 1 264 ? -27.791 19.769 66.994 1.00 33.19 264 LEU A O 1
ATOM 2084 N N . LYS A 1 265 ? -26.141 21.188 67.603 1.00 34.81 265 LYS A N 1
ATOM 2085 C CA . LYS A 1 265 ? -26.747 21.787 68.794 1.00 34.81 265 LYS A CA 1
ATOM 2086 C C . LYS A 1 265 ? -26.379 23.260 68.828 1.00 34.81 265 LYS A C 1
ATOM 2088 O O . LYS A 1 265 ? -25.209 23.556 68.501 1.00 34.81 265 LYS A O 1
#

Secondary structure (DSSP, 8-state):
--PPP-PPPTTS---GGG-S-----SSS-HHHHHHHHHHHHHHSBP-HHHHHHHHHHHHTTTTS-GGGHHHHHHHHHHHHHHHHHHHHHHHHHHHHHHHH---TTSPPEEHHHHHHHHT-SS-SSB-TTHHHHHHHHHHHHHHHHHHHHHHHTT--HHHHHHHHHHHHTSSEE-THHHHHHHHHTT--EE-TTSSEEEEEEES-TT---S------EEEEEEETTT----EEEEE----SSS-----PPPPPPPPP---------

Mean predicted aligned error: 17.87 Å

Nearest PDB structures (foldseek):
  5j4o-assembly1_A  TM=1.944E-01  e=9.527E+00  Homo sapiens